Protein AF-A0A2M8PLH6-F1 (afdb_monomer_lite)

Foldseek 3Di:
DVVLVVVLVVVVVCVVVDVVSLVVCLVPPDALLVLLCVLLVLLLDLVSLLVVLLVLLCVQLVCLLVVCVVVPDPDDDPVVVVVVSLVVSLVVSLVVSNVVSVVRSVSSVVVCVVSVHDHPDDDDPVVVVVSVVVNCVSNVVSSVVSSVLSVQLNVQCNVVSHSVRSSVSSSVVSVCVSVVVVVVVVVVVVVVVVVVVVVVVVVD

Sequence (204 aa):
PLVGIVIACILTLAFALNSEARESYVADPFRWTDIALIPWFLLNNPLGRLLLIGFSVTIFAGEYQYRTWKTILPSNPRWIMMLVKYVAMSGFIVIALTVTSFIVVAFIGFMNLIVGAPYPPTLNINTLSDFLQDYLLNASVLFFATLVVVGIGILISIITRSVLIGIIAGVFISFIEFLGIPALLAIAAGILREEWIRKLIVFV

Radius of gyration: 23.0 Å; chains: 1; bounding box: 78×34×52 Å

Structure (mmCIF, N/CA/C/O backbone):
data_AF-A0A2M8PLH6-F1
#
_entry.id   AF-A0A2M8PLH6-F1
#
loop_
_atom_site.group_PDB
_atom_site.id
_atom_site.type_symbol
_atom_site.label_atom_id
_atom_site.label_alt_id
_atom_site.label_comp_id
_atom_site.label_asym_id
_atom_site.label_entity_id
_atom_site.label_seq_id
_atom_site.pdbx_PDB_ins_code
_atom_site.Cartn_x
_atom_site.Cartn_y
_atom_site.Cartn_z
_atom_site.occupancy
_atom_site.B_iso_or_equiv
_atom_site.auth_seq_id
_atom_site.auth_comp_id
_atom_site.auth_asym_id
_atom_site.auth_atom_id
_atom_site.pdbx_PDB_model_num
ATOM 1 N N . PRO A 1 1 ? -10.631 3.913 -11.569 1.00 50.81 1 PRO A N 1
ATOM 2 C CA . PRO A 1 1 ? -10.839 3.748 -13.029 1.00 50.81 1 PRO A CA 1
ATOM 3 C C . PRO A 1 1 ? -10.746 5.058 -13.838 1.00 50.81 1 PRO A C 1
ATOM 5 O O . PRO A 1 1 ? -9.852 5.155 -14.665 1.00 50.81 1 PRO A O 1
ATOM 8 N N . LEU A 1 2 ? -11.585 6.075 -13.582 1.00 53.12 2 LEU A N 1
ATOM 9 C CA . LEU A 1 2 ? -11.601 7.336 -14.356 1.00 53.12 2 LEU A CA 1
ATOM 10 C C . LEU A 1 2 ? -10.273 8.110 -14.334 1.00 53.12 2 LEU A C 1
ATOM 12 O O . LEU A 1 2 ? -9.790 8.517 -15.381 1.00 53.12 2 LEU A O 1
ATOM 16 N N . VAL A 1 3 ? -9.642 8.251 -13.164 1.00 60.22 3 VAL A N 1
ATOM 17 C CA . VAL A 1 3 ? -8.345 8.947 -13.037 1.00 60.22 3 VAL A CA 1
ATOM 18 C C . VAL A 1 3 ? -7.248 8.250 -13.850 1.00 60.22 3 VAL A C 1
ATOM 20 O O . VAL A 1 3 ? -6.476 8.915 -14.529 1.00 60.22 3 VAL A O 1
ATOM 23 N N . GLY A 1 4 ? -7.225 6.913 -13.849 1.00 62.31 4 GLY A N 1
ATOM 24 C CA . GLY A 1 4 ? -6.281 6.135 -14.657 1.00 62.31 4 GLY A CA 1
ATOM 25 C C . GLY A 1 4 ? -6.485 6.342 -16.160 1.00 62.31 4 GLY A C 1
ATOM 26 O O . GLY A 1 4 ? -5.510 6.489 -16.883 1.00 62.31 4 GLY A O 1
ATOM 27 N N . ILE A 1 5 ? -7.740 6.440 -16.615 1.00 67.06 5 ILE A N 1
ATOM 28 C CA . ILE A 1 5 ? -8.076 6.729 -18.019 1.00 67.06 5 ILE A CA 1
ATOM 29 C C . ILE A 1 5 ? -7.656 8.154 -18.405 1.00 67.06 5 ILE A C 1
ATOM 31 O O . ILE A 1 5 ? -7.121 8.366 -19.484 1.00 67.06 5 ILE A O 1
ATOM 35 N N . VAL A 1 6 ? -7.851 9.137 -17.526 1.00 74.75 6 VAL A N 1
ATOM 36 C CA . VAL A 1 6 ? -7.435 10.523 -17.796 1.00 74.75 6 VAL A CA 1
ATOM 37 C C . VAL A 1 6 ? -5.915 10.625 -17.908 1.00 74.75 6 VAL A C 1
ATOM 39 O O . VAL A 1 6 ? -5.413 11.198 -18.870 1.00 74.75 6 VAL A O 1
ATOM 42 N N . ILE A 1 7 ? -5.178 10.023 -16.969 1.00 74.56 7 ILE A N 1
ATOM 43 C CA . ILE A 1 7 ? -3.709 9.975 -17.015 1.00 74.56 7 ILE A CA 1
ATOM 44 C C . ILE A 1 7 ? -3.246 9.256 -18.284 1.00 74.56 7 ILE A C 1
ATOM 46 O O . ILE A 1 7 ? -2.335 9.732 -18.955 1.00 74.56 7 ILE A O 1
ATOM 50 N N . ALA A 1 8 ? -3.917 8.164 -18.653 1.00 71.38 8 ALA A N 1
ATOM 51 C CA . ALA A 1 8 ? -3.650 7.444 -19.885 1.00 71.38 8 ALA A CA 1
ATOM 52 C C . ALA A 1 8 ? -3.783 8.324 -21.125 1.00 71.38 8 ALA A C 1
ATOM 54 O O . ALA A 1 8 ? -2.847 8.405 -21.914 1.00 71.38 8 ALA A O 1
ATOM 55 N N . CYS A 1 9 ? -4.913 9.020 -21.259 1.00 78.06 9 CYS A N 1
ATOM 56 C CA . CYS A 1 9 ? -5.164 9.925 -22.372 1.00 78.06 9 CYS A CA 1
ATOM 57 C C . CYS A 1 9 ? -4.119 11.046 -22.434 1.00 78.06 9 CYS A C 1
ATOM 59 O O . CYS A 1 9 ? -3.609 11.339 -23.514 1.00 78.06 9 CYS A O 1
ATOM 61 N N . ILE A 1 10 ? -3.758 11.634 -21.289 1.00 82.31 10 ILE A N 1
ATOM 62 C CA . ILE A 1 10 ? -2.745 12.694 -21.211 1.00 82.31 10 ILE A CA 1
ATOM 63 C C . ILE A 1 10 ? -1.375 12.172 -21.652 1.00 82.31 10 ILE A C 1
ATOM 65 O O . ILE A 1 10 ? -0.724 12.817 -22.468 1.00 82.31 10 ILE A O 1
ATOM 69 N N . LEU A 1 11 ? -0.952 11.002 -21.166 1.00 77.50 11 LEU A N 1
ATOM 70 C CA . LEU A 1 11 ? 0.335 10.408 -21.534 1.00 77.50 11 LEU A CA 1
ATOM 71 C C . LEU A 1 11 ? 0.377 10.023 -23.017 1.00 77.50 11 LEU A C 1
ATOM 73 O O . LEU A 1 11 ? 1.345 10.347 -23.700 1.00 77.50 11 LEU A O 1
ATOM 77 N N . THR A 1 12 ? -0.693 9.425 -23.555 1.00 77.25 12 THR A N 1
ATOM 78 C CA . THR A 1 12 ? -0.775 9.143 -24.998 1.00 77.25 12 THR A CA 1
ATOM 79 C C . THR A 1 12 ? -0.721 10.408 -25.841 1.00 77.25 12 THR A C 1
ATOM 81 O O . THR A 1 12 ? -0.035 10.433 -26.859 1.00 77.25 12 THR A O 1
ATOM 84 N N . LEU A 1 13 ? -1.411 11.471 -25.417 1.00 81.25 13 LEU A N 1
ATOM 85 C CA . LEU A 1 13 ? -1.403 12.751 -26.115 1.00 81.25 13 LEU A CA 1
ATOM 86 C C . LEU A 1 13 ? -0.007 13.389 -26.051 1.00 81.25 13 LEU A C 1
ATOM 88 O O . LEU A 1 13 ? 0.484 13.887 -27.058 1.00 81.25 13 LEU A O 1
ATOM 92 N N . ALA A 1 14 ? 0.659 13.320 -24.897 1.00 81.81 14 ALA A N 1
ATOM 93 C CA . ALA A 1 14 ? 2.014 13.828 -24.713 1.00 81.81 14 ALA A CA 1
ATOM 94 C C . ALA A 1 14 ? 3.018 13.114 -25.631 1.00 81.81 14 ALA A C 1
ATOM 96 O O . ALA A 1 14 ? 3.798 13.777 -26.312 1.00 81.81 14 ALA A O 1
ATOM 97 N N . PHE A 1 15 ? 2.953 11.782 -25.731 1.00 79.56 15 PHE A N 1
ATOM 98 C CA . PHE A 1 15 ? 3.807 11.016 -26.645 1.00 79.56 15 PHE A CA 1
ATOM 99 C C . PHE A 1 15 ? 3.455 11.221 -28.121 1.00 79.56 15 PHE A C 1
ATOM 101 O O . PHE A 1 15 ? 4.326 11.080 -28.983 1.00 79.56 15 PHE A O 1
ATOM 108 N N . ALA A 1 16 ? 2.199 11.540 -28.441 1.00 79.00 16 ALA A N 1
ATOM 109 C CA . ALA A 1 16 ? 1.783 11.881 -29.799 1.00 79.00 16 ALA A CA 1
ATOM 110 C C . ALA A 1 16 ? 2.314 13.258 -30.235 1.00 79.00 16 ALA A C 1
ATOM 112 O O . ALA A 1 16 ? 2.703 13.412 -31.389 1.00 79.00 16 ALA A O 1
ATOM 113 N N . LEU A 1 17 ? 2.348 14.229 -29.317 1.00 85.19 17 LEU A N 1
ATOM 114 C CA . LEU A 1 17 ? 2.713 15.620 -29.596 1.00 85.19 17 LEU A CA 1
ATOM 115 C C . LEU A 1 17 ? 4.215 15.918 -29.468 1.00 85.19 17 LEU A C 1
ATOM 117 O O . LEU A 1 17 ? 4.677 16.878 -30.078 1.00 85.19 17 LEU A O 1
ATOM 121 N N . ASN A 1 18 ? 4.973 15.135 -28.693 1.00 86.38 18 ASN A N 1
ATOM 122 C CA . ASN A 1 18 ? 6.392 15.386 -28.434 1.00 86.38 18 ASN A CA 1
ATOM 123 C C . ASN A 1 18 ? 7.267 14.172 -28.807 1.00 86.38 18 ASN A C 1
ATOM 125 O O . ASN A 1 18 ? 7.219 13.128 -28.149 1.00 86.38 18 ASN A O 1
ATOM 129 N N . SER A 1 19 ? 8.084 14.322 -29.855 1.00 81.69 19 SER A N 1
ATOM 130 C CA . SER A 1 19 ? 9.025 13.294 -30.317 1.00 81.69 19 SER A CA 1
ATOM 131 C C . SER A 1 19 ? 10.170 13.050 -29.333 1.00 81.69 19 SER A C 1
ATOM 133 O O . SER A 1 19 ? 10.522 11.896 -29.117 1.00 81.69 19 SER A O 1
ATOM 135 N N . GLU A 1 20 ? 10.683 14.086 -28.663 1.00 83.69 20 GLU A N 1
ATOM 136 C CA . GLU A 1 20 ? 11.751 13.948 -27.658 1.00 83.69 20 GLU A CA 1
ATOM 137 C C . GLU A 1 20 ? 11.272 13.138 -26.446 1.00 83.69 20 GLU A C 1
ATOM 139 O O . GLU A 1 20 ? 11.972 12.256 -25.951 1.00 83.69 20 GLU A O 1
ATOM 144 N N . ALA A 1 21 ? 10.034 13.378 -25.998 1.00 78.44 21 ALA A N 1
ATOM 145 C CA . ALA A 1 21 ? 9.427 12.615 -24.907 1.00 78.44 21 ALA A CA 1
ATOM 146 C C . ALA A 1 21 ? 9.250 11.131 -25.271 1.00 78.44 21 ALA A C 1
ATOM 148 O O . ALA A 1 21 ? 9.396 10.258 -24.416 1.00 78.44 21 ALA A O 1
ATOM 149 N N . ARG A 1 22 ? 8.954 10.840 -26.543 1.00 80.25 22 ARG A N 1
ATOM 150 C CA . ARG A 1 22 ? 8.845 9.471 -27.053 1.00 80.25 22 ARG A CA 1
ATOM 151 C C . ARG A 1 22 ? 10.208 8.786 -27.127 1.00 80.25 22 ARG A C 1
ATOM 153 O O . ARG A 1 22 ? 10.330 7.648 -26.690 1.00 80.25 22 ARG A O 1
ATOM 160 N N . GLU A 1 23 ? 11.220 9.470 -27.649 1.00 83.88 23 GLU A N 1
ATOM 161 C CA . GLU A 1 23 ? 12.584 8.942 -27.749 1.00 83.88 23 GLU A CA 1
ATOM 162 C C . GLU A 1 23 ? 13.182 8.666 -26.367 1.00 83.88 23 GLU A C 1
ATOM 164 O O . GLU A 1 23 ? 13.722 7.584 -26.141 1.00 83.88 23 GLU A O 1
ATOM 169 N N . SER A 1 24 ? 12.989 9.578 -25.408 1.00 83.62 24 SER A N 1
ATOM 170 C CA . SER A 1 24 ? 13.387 9.365 -24.013 1.00 83.62 24 SER A CA 1
ATOM 171 C C . SER A 1 24 ? 12.688 8.153 -23.392 1.00 83.62 24 SER A C 1
ATOM 173 O O . SER A 1 24 ? 13.313 7.408 -22.644 1.00 83.62 24 SER A O 1
ATOM 175 N N . TYR A 1 25 ? 11.406 7.942 -23.699 1.00 82.81 25 TYR A N 1
ATOM 176 C CA . TYR A 1 25 ? 10.640 6.806 -23.189 1.00 82.81 25 TYR A CA 1
ATOM 177 C C . TYR A 1 25 ? 11.085 5.467 -23.786 1.00 82.81 25 TYR A C 1
ATOM 179 O O . TYR A 1 25 ? 11.121 4.453 -23.097 1.00 82.81 25 TYR A O 1
ATOM 187 N N . VAL A 1 26 ? 11.423 5.449 -25.077 1.00 84.44 26 VAL A N 1
ATOM 188 C CA . VAL A 1 26 ? 11.946 4.252 -25.751 1.00 84.44 26 VAL A CA 1
ATOM 189 C C . VAL A 1 26 ? 13.350 3.909 -25.244 1.00 84.44 26 VAL A C 1
ATOM 191 O O . VAL A 1 26 ? 13.679 2.728 -25.142 1.00 84.44 26 VAL A O 1
ATOM 194 N N . ALA A 1 27 ? 14.162 4.920 -24.915 1.00 85.56 27 ALA A N 1
ATOM 195 C CA . ALA A 1 27 ? 15.507 4.737 -24.379 1.00 85.56 27 ALA A CA 1
ATOM 196 C C . ALA A 1 27 ? 15.513 4.129 -22.965 1.00 85.56 27 ALA A C 1
ATOM 198 O O . ALA A 1 27 ? 16.368 3.292 -22.678 1.00 85.56 27 ALA A O 1
ATOM 199 N N . ASP A 1 28 ? 14.558 4.510 -22.110 1.00 85.00 28 ASP A N 1
ATOM 200 C CA . ASP A 1 28 ? 14.405 3.976 -20.749 1.00 85.00 28 ASP A CA 1
ATOM 201 C C . ASP A 1 28 ? 12.925 3.679 -20.426 1.00 85.00 28 ASP A C 1
ATOM 203 O O . ASP A 1 28 ? 12.234 4.483 -19.789 1.00 85.00 28 ASP A O 1
ATOM 207 N N . PRO A 1 29 ? 12.388 2.542 -20.910 1.00 83.69 29 PRO A N 1
ATOM 208 C CA . PRO A 1 29 ? 10.992 2.204 -20.707 1.00 83.69 29 PRO A CA 1
ATOM 209 C C . PRO A 1 29 ? 10.745 1.726 -19.280 1.00 83.69 29 PRO A C 1
ATOM 211 O O . PRO A 1 29 ? 11.526 0.965 -18.704 1.00 83.69 29 PRO A O 1
ATOM 214 N N . PHE A 1 30 ? 9.590 2.100 -18.730 1.00 85.69 30 PHE A N 1
ATOM 215 C CA . PHE A 1 30 ? 9.223 1.675 -17.386 1.00 85.69 30 PHE A CA 1
ATOM 216 C C . PHE A 1 30 ? 9.162 0.148 -17.264 1.00 85.69 30 PHE A C 1
ATOM 218 O O . PHE A 1 30 ? 8.543 -0.544 -18.078 1.00 85.69 30 PHE A O 1
ATOM 225 N N . ARG A 1 31 ? 9.753 -0.366 -16.184 1.00 90.31 31 ARG A N 1
ATOM 226 C CA . ARG A 1 31 ? 9.772 -1.794 -15.872 1.00 90.31 31 ARG A CA 1
ATOM 227 C C . ARG A 1 31 ? 8.452 -2.198 -15.234 1.00 90.31 31 ARG A C 1
ATOM 229 O O . ARG A 1 31 ? 8.043 -1.621 -14.225 1.00 90.31 31 ARG A O 1
ATOM 236 N N . TRP A 1 32 ? 7.785 -3.209 -15.788 1.00 91.06 32 TRP A N 1
ATOM 237 C CA . TRP A 1 32 ? 6.474 -3.634 -15.282 1.00 91.06 32 TRP A CA 1
ATOM 238 C C . TRP A 1 32 ? 6.523 -4.134 -13.832 1.00 91.06 32 TRP A C 1
ATOM 240 O O . TRP A 1 32 ? 5.542 -3.994 -13.101 1.00 91.06 32 TRP A O 1
ATOM 250 N N . THR A 1 33 ? 7.675 -4.655 -13.402 1.00 92.19 33 THR A N 1
ATOM 251 C CA . THR A 1 33 ? 7.941 -5.087 -12.024 1.00 92.19 33 THR A CA 1
ATOM 252 C C . THR A 1 33 ? 7.826 -3.931 -11.034 1.00 92.19 33 THR A C 1
ATOM 254 O O . THR A 1 33 ? 7.175 -4.064 -10.001 1.00 92.19 33 THR A O 1
ATOM 257 N N . ASP A 1 34 ? 8.386 -2.775 -11.383 1.00 91.25 34 ASP A N 1
ATOM 258 C CA . ASP A 1 34 ? 8.445 -1.602 -10.507 1.00 91.25 34 ASP A CA 1
ATOM 259 C C . ASP A 1 34 ? 7.070 -0.930 -10.445 1.00 91.25 34 ASP A C 1
ATOM 261 O O . ASP A 1 34 ? 6.575 -0.531 -9.390 1.00 91.25 34 ASP A O 1
ATOM 265 N N . ILE A 1 35 ? 6.400 -0.889 -11.595 1.00 91.06 35 ILE A N 1
ATOM 266 C CA . ILE A 1 35 ? 5.050 -0.355 -11.743 1.00 91.06 35 ILE A CA 1
ATOM 267 C C . ILE A 1 35 ? 4.040 -1.136 -10.905 1.00 91.06 35 ILE A C 1
ATOM 269 O O . ILE A 1 35 ? 3.155 -0.542 -10.285 1.00 91.06 35 ILE A O 1
ATOM 273 N N . ALA A 1 36 ? 4.140 -2.466 -10.893 1.00 92.56 36 ALA A N 1
ATOM 274 C CA . ALA A 1 36 ? 3.209 -3.320 -10.166 1.00 92.56 36 ALA A CA 1
ATOM 275 C C . ALA A 1 36 ? 3.182 -3.010 -8.659 1.00 92.56 36 ALA A C 1
ATOM 277 O O . ALA A 1 36 ? 2.160 -3.238 -8.005 1.00 92.56 36 ALA A O 1
ATOM 278 N N . LEU A 1 37 ? 4.273 -2.461 -8.116 1.00 92.06 37 LEU A N 1
ATOM 279 C CA . LEU A 1 37 ? 4.403 -2.072 -6.713 1.00 92.06 37 LEU A CA 1
ATOM 280 C C . LEU A 1 37 ? 3.810 -0.692 -6.402 1.00 92.06 37 LEU A C 1
ATOM 282 O O . LEU A 1 37 ? 3.506 -0.418 -5.241 1.00 92.06 37 LEU A O 1
ATOM 286 N N . ILE A 1 38 ? 3.586 0.166 -7.406 1.00 89.62 38 ILE A N 1
ATOM 287 C CA . ILE A 1 38 ? 3.080 1.537 -7.212 1.00 89.62 38 ILE A CA 1
ATOM 288 C C . ILE A 1 38 ? 1.816 1.580 -6.334 1.00 89.62 38 ILE A C 1
ATOM 290 O O . ILE A 1 38 ? 1.787 2.379 -5.393 1.00 89.62 38 ILE A O 1
ATOM 294 N N . PRO A 1 39 ? 0.782 0.739 -6.555 1.00 90.12 39 PRO A N 1
ATOM 295 C CA . PRO A 1 39 ? -0.422 0.772 -5.725 1.00 90.12 39 PRO A CA 1
ATOM 296 C C . PRO A 1 39 ? -0.150 0.453 -4.254 1.00 90.12 39 PRO A C 1
ATOM 298 O O . PRO A 1 39 ? -0.808 1.008 -3.378 1.00 90.12 39 PRO A O 1
ATOM 301 N N . TRP A 1 40 ? 0.836 -0.399 -3.974 1.00 90.75 40 TRP A N 1
ATOM 302 C CA . TRP A 1 40 ? 1.252 -0.705 -2.611 1.00 90.75 40 TRP A CA 1
ATOM 303 C C . TRP A 1 40 ? 2.031 0.454 -2.001 1.00 90.75 40 TRP A C 1
ATOM 305 O O . TRP A 1 40 ? 1.767 0.821 -0.861 1.00 90.75 40 TRP A O 1
ATOM 315 N N . PHE A 1 41 ? 2.914 1.111 -2.757 1.00 88.12 41 PHE A N 1
ATOM 316 C CA . PHE A 1 41 ? 3.650 2.281 -2.269 1.00 88.12 41 PHE A CA 1
ATOM 317 C C . PHE A 1 41 ? 2.768 3.494 -1.968 1.00 88.12 41 PHE A C 1
ATOM 319 O O . PHE A 1 41 ? 3.147 4.313 -1.129 1.00 88.12 41 PHE A O 1
ATOM 326 N N . LEU A 1 42 ? 1.566 3.588 -2.548 1.00 84.81 42 LEU A N 1
ATOM 327 C CA . LEU A 1 42 ? 0.568 4.562 -2.090 1.00 84.81 42 LEU A CA 1
ATOM 328 C C . LEU A 1 42 ? 0.267 4.388 -0.597 1.00 84.81 42 LEU A C 1
ATOM 330 O O . LEU A 1 42 ? 0.064 5.376 0.105 1.00 84.81 42 LEU A O 1
ATOM 334 N N . LEU A 1 43 ? 0.311 3.156 -0.089 1.00 86.88 43 LEU A N 1
ATOM 335 C CA . LEU A 1 43 ? 0.154 2.882 1.332 1.00 86.88 43 LEU A CA 1
ATOM 336 C C . LEU A 1 43 ? 1.359 3.304 2.160 1.00 86.88 43 LEU A C 1
ATOM 338 O O . LEU A 1 43 ? 1.246 3.343 3.370 1.00 86.88 43 LEU A O 1
ATOM 342 N N . ASN A 1 44 ? 2.518 3.603 1.586 1.00 84.44 44 ASN A N 1
ATOM 343 C CA . ASN A 1 44 ? 3.638 4.100 2.384 1.00 84.44 44 ASN A CA 1
ATOM 344 C C . ASN A 1 44 ? 3.456 5.584 2.751 1.00 84.44 44 ASN A C 1
ATOM 346 O O . ASN A 1 44 ? 4.016 6.075 3.726 1.00 84.44 44 ASN A O 1
ATOM 350 N N . ASN A 1 45 ? 2.644 6.315 1.984 1.00 86.75 45 ASN A N 1
ATOM 351 C CA . ASN A 1 45 ? 2.418 7.733 2.212 1.00 86.75 45 ASN A CA 1
ATOM 352 C C . ASN A 1 45 ? 1.210 7.955 3.147 1.00 86.75 45 ASN A C 1
ATOM 354 O O . ASN A 1 45 ? 0.131 7.415 2.872 1.00 86.75 45 ASN A O 1
ATOM 358 N N . PRO A 1 46 ? 1.320 8.796 4.195 1.00 86.94 46 PRO A N 1
ATOM 359 C CA . PRO A 1 46 ? 0.188 9.161 5.051 1.00 86.94 46 PRO A CA 1
ATOM 360 C C . PRO A 1 46 ? -1.042 9.649 4.272 1.00 86.94 46 PRO A C 1
ATOM 362 O O . PRO A 1 46 ? -2.174 9.321 4.628 1.00 86.94 46 PRO A O 1
ATOM 365 N N . LEU A 1 47 ? -0.834 10.381 3.171 1.00 85.94 47 LEU A N 1
ATOM 366 C CA . LEU A 1 47 ? -1.920 10.857 2.312 1.00 85.94 47 LEU A CA 1
ATOM 367 C C . LEU A 1 47 ? -2.587 9.725 1.526 1.00 85.94 47 LEU A C 1
ATOM 369 O O . LEU A 1 47 ? -3.804 9.732 1.363 1.00 85.94 47 LEU A O 1
ATOM 373 N N . GLY A 1 48 ? -1.822 8.731 1.070 1.00 84.81 48 GLY A N 1
ATOM 374 C CA . GLY A 1 48 ? -2.394 7.563 0.400 1.00 84.81 48 GLY A CA 1
ATOM 375 C C . GLY A 1 48 ? -3.155 6.658 1.373 1.00 84.81 48 GLY A C 1
ATOM 376 O O . GLY A 1 48 ? -4.234 6.164 1.039 1.00 84.81 48 GLY A O 1
ATOM 377 N N . ARG A 1 49 ? -2.676 6.533 2.622 1.00 90.00 49 ARG A N 1
ATOM 378 C CA . ARG A 1 49 ? -3.392 5.831 3.705 1.00 90.00 49 ARG A CA 1
ATOM 379 C C . ARG A 1 49 ? -4.676 6.539 4.141 1.00 90.00 49 ARG A C 1
ATOM 381 O O . ARG A 1 49 ? -5.588 5.861 4.610 1.00 90.00 49 ARG A O 1
ATOM 388 N N . LEU A 1 50 ? -4.792 7.861 3.970 1.00 92.06 50 LEU A N 1
ATOM 389 C CA . LEU A 1 50 ? -5.964 8.641 4.395 1.00 92.06 50 LEU A CA 1
ATOM 390 C C . LEU A 1 50 ? -7.272 8.083 3.830 1.00 92.06 50 LEU A C 1
ATOM 392 O O . LEU A 1 50 ? -8.255 7.988 4.562 1.00 92.06 50 LEU A O 1
ATOM 396 N N . LEU A 1 51 ? -7.284 7.673 2.558 1.00 89.00 51 LEU A N 1
ATOM 397 C CA . LEU A 1 51 ? -8.470 7.087 1.927 1.00 89.00 51 LEU A CA 1
ATOM 398 C C . LEU A 1 51 ? -8.889 5.783 2.608 1.00 89.00 51 LEU A C 1
ATOM 400 O O . LEU A 1 51 ? -10.071 5.590 2.892 1.00 89.00 51 LEU A O 1
ATOM 404 N N . LEU A 1 52 ? -7.927 4.910 2.915 1.00 91.62 52 LEU A N 1
ATOM 405 C CA . LEU A 1 52 ? -8.203 3.648 3.596 1.00 91.62 52 LEU A CA 1
ATOM 406 C C . LEU A 1 52 ? -8.633 3.867 5.041 1.00 91.62 52 LEU A C 1
ATOM 408 O O . LEU A 1 52 ? -9.592 3.241 5.482 1.00 91.62 52 LEU A O 1
ATOM 412 N N . ILE A 1 53 ? -7.982 4.776 5.765 1.00 93.69 53 ILE A N 1
ATOM 413 C CA . ILE A 1 53 ? -8.363 5.144 7.133 1.00 93.69 53 ILE A CA 1
ATOM 414 C C . ILE A 1 53 ? -9.776 5.728 7.133 1.00 93.69 53 ILE A C 1
ATOM 416 O O . ILE A 1 53 ? -10.617 5.280 7.906 1.00 93.69 53 ILE A O 1
ATOM 420 N N . GLY A 1 54 ? -10.066 6.666 6.231 1.00 92.06 54 GLY A N 1
ATOM 421 C CA . GLY A 1 54 ? -11.383 7.277 6.064 1.00 92.06 54 GLY A CA 1
ATOM 422 C C . GLY A 1 54 ? -12.473 6.248 5.796 1.00 92.06 54 GLY A C 1
ATOM 423 O O . GLY A 1 54 ? -13.475 6.205 6.510 1.00 92.06 54 GLY A O 1
ATOM 424 N N . PHE A 1 55 ? -12.251 5.377 4.812 1.00 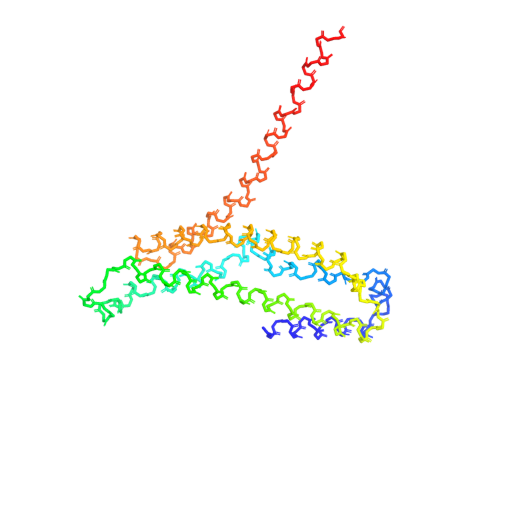91.06 55 PHE A N 1
ATOM 425 C CA . PHE A 1 55 ? -13.163 4.289 4.470 1.00 91.06 55 PHE A CA 1
ATOM 426 C C . PHE A 1 55 ? -13.399 3.344 5.655 1.00 91.06 55 PHE A C 1
ATOM 428 O O . PHE A 1 55 ? -14.541 3.100 6.045 1.00 91.06 55 PHE A O 1
ATOM 435 N N . SER A 1 56 ? -12.319 2.874 6.277 1.00 91.75 56 SER A N 1
ATOM 436 C CA . SER A 1 56 ? -12.366 1.904 7.372 1.00 91.75 56 SER A CA 1
ATOM 437 C C . SER A 1 56 ? -13.046 2.485 8.609 1.00 91.75 56 SER A C 1
ATOM 439 O O . SER A 1 56 ? -13.983 1.901 9.144 1.00 91.75 56 SER A O 1
ATOM 441 N N . VAL A 1 57 ? -12.646 3.681 9.042 1.00 93.19 57 VAL A N 1
ATOM 442 C CA . VAL A 1 57 ? -13.258 4.353 10.193 1.00 93.19 57 VAL A CA 1
ATOM 443 C C . VAL A 1 57 ? -14.742 4.618 9.940 1.00 93.19 57 VAL A C 1
ATOM 445 O O . VAL A 1 57 ? -15.554 4.415 10.838 1.00 93.19 57 VAL A O 1
ATOM 448 N N . THR A 1 58 ? -15.129 4.996 8.720 1.00 90.62 58 THR A N 1
ATOM 449 C CA . THR A 1 58 ? -16.540 5.231 8.378 1.00 90.62 58 THR A CA 1
ATOM 450 C C . THR A 1 58 ? -17.370 3.949 8.446 1.00 90.62 58 THR A C 1
ATOM 452 O O . THR A 1 58 ? -18.465 3.977 9.008 1.00 90.62 58 THR A O 1
ATOM 455 N N . ILE A 1 59 ? -16.853 2.820 7.946 1.00 88.38 59 ILE A N 1
ATOM 456 C CA . ILE A 1 59 ? -17.539 1.517 8.024 1.00 88.38 59 ILE A CA 1
ATOM 457 C C . ILE A 1 59 ? -17.813 1.121 9.475 1.00 88.38 59 ILE A C 1
ATOM 459 O O . ILE A 1 59 ? -18.900 0.643 9.791 1.00 88.38 59 ILE A O 1
ATOM 463 N N . PHE A 1 60 ? -16.841 1.320 10.364 1.00 87.38 60 PHE A N 1
ATOM 464 C CA . PHE A 1 60 ? -16.963 0.881 11.751 1.00 87.38 60 PHE A CA 1
ATOM 465 C C . PHE A 1 60 ? -17.724 1.888 12.619 1.00 87.38 60 PHE A C 1
ATOM 467 O O . PHE A 1 60 ? -18.682 1.515 13.292 1.00 87.38 60 PHE A O 1
ATOM 474 N N . ALA A 1 61 ? -17.337 3.165 12.613 1.00 84.56 61 ALA A N 1
ATOM 475 C CA . ALA A 1 61 ? -17.955 4.186 13.458 1.00 84.56 61 ALA A CA 1
ATOM 476 C C . ALA A 1 61 ? -19.306 4.688 12.937 1.00 84.56 61 ALA A C 1
ATOM 478 O O . ALA A 1 61 ? -20.130 5.129 13.743 1.00 84.56 61 ALA A O 1
ATOM 479 N N . GLY A 1 62 ? -19.573 4.584 11.631 1.00 80.75 62 GLY A N 1
ATOM 480 C CA . GLY A 1 62 ? -20.871 4.946 11.060 1.00 80.75 62 GLY A CA 1
ATOM 481 C C . GLY A 1 62 ? -22.013 4.184 11.734 1.00 80.75 62 GLY A C 1
ATOM 482 O O . GLY A 1 62 ? -23.007 4.776 12.148 1.00 80.75 62 GLY A O 1
ATOM 483 N N . GLU A 1 63 ? -21.843 2.886 11.979 1.00 78.00 63 GLU A N 1
ATOM 484 C CA . GLU A 1 63 ? -22.870 2.071 12.641 1.00 78.00 63 GLU A CA 1
ATOM 485 C C . GLU A 1 63 ? -23.141 2.482 14.090 1.00 78.00 63 GLU A C 1
ATOM 487 O O . GLU A 1 63 ? -24.277 2.394 14.570 1.00 78.00 63 GLU A O 1
ATOM 492 N N . TYR A 1 64 ? -22.116 2.974 14.790 1.00 73.81 64 TYR A N 1
ATOM 493 C CA . TYR A 1 64 ? -22.264 3.509 16.141 1.00 73.81 64 TYR A CA 1
ATOM 494 C C . TYR A 1 64 ? -23.050 4.819 16.154 1.00 73.81 64 TYR A C 1
ATOM 496 O O . TYR A 1 64 ? -23.888 5.005 17.042 1.00 73.81 64 TYR A O 1
ATOM 504 N N . GLN A 1 65 ? -22.833 5.690 15.164 1.00 72.94 65 GLN A N 1
ATOM 505 C CA . GLN A 1 65 ? -23.580 6.941 15.023 1.00 72.94 65 GLN A CA 1
ATOM 506 C C . GLN A 1 65 ? -25.043 6.695 14.644 1.00 72.94 65 GLN A C 1
ATOM 508 O O . GLN A 1 65 ? -25.940 7.229 15.298 1.00 72.94 65 GLN A O 1
ATOM 513 N N . TYR A 1 66 ? -25.303 5.828 13.663 1.00 76.56 66 TYR A N 1
ATOM 514 C CA . TYR A 1 66 ? -26.661 5.554 13.177 1.00 76.56 66 TYR A CA 1
ATOM 515 C C . TYR A 1 66 ? -27.458 4.581 14.059 1.00 76.56 66 TYR A C 1
ATOM 517 O O . TYR A 1 66 ? -28.615 4.289 13.767 1.00 76.56 66 TYR A O 1
ATOM 525 N N . ARG A 1 67 ? -26.866 4.073 15.153 1.00 71.06 67 ARG A N 1
ATOM 526 C CA . ARG A 1 67 ? -27.474 3.101 16.087 1.00 71.06 67 ARG A CA 1
ATOM 527 C C . ARG A 1 67 ? -27.981 1.812 15.416 1.00 71.06 67 ARG A C 1
ATOM 529 O O . ARG A 1 67 ? -28.689 1.038 16.061 1.00 71.06 67 ARG A O 1
ATOM 536 N N . THR A 1 68 ? -27.574 1.543 14.176 1.00 71.25 68 THR A N 1
ATOM 537 C CA . THR A 1 68 ? -27.952 0.354 13.392 1.00 71.25 68 THR A CA 1
ATOM 538 C C . THR A 1 68 ? -27.416 -0.935 14.006 1.00 71.25 68 THR A C 1
ATOM 540 O O . THR A 1 68 ? -27.984 -2.005 13.805 1.00 71.25 68 THR A O 1
ATOM 543 N N . TRP A 1 69 ? -26.388 -0.838 14.854 1.00 64.38 69 TRP A N 1
ATOM 544 C CA . TRP A 1 69 ? -25.873 -1.959 15.640 1.00 64.38 69 TRP A CA 1
ATOM 545 C C . TRP A 1 69 ? -26.936 -2.614 16.537 1.00 64.38 69 TRP A C 1
ATOM 547 O O . TRP A 1 69 ? -26.829 -3.802 16.834 1.00 64.38 69 TRP A O 1
ATOM 557 N N . LYS A 1 70 ? -27.971 -1.870 16.962 1.00 62.06 70 LYS A N 1
ATOM 558 C CA . LYS A 1 70 ? -29.068 -2.410 17.782 1.00 62.06 70 LYS A CA 1
ATOM 559 C C . LYS A 1 70 ? -30.008 -3.313 16.989 1.00 62.06 70 LYS A C 1
ATOM 561 O O . LYS A 1 70 ? -30.613 -4.206 17.566 1.00 62.06 70 LYS A O 1
ATOM 566 N N . THR A 1 71 ? -30.124 -3.087 15.685 1.00 65.31 71 THR A N 1
ATOM 567 C CA . THR A 1 71 ? -31.025 -3.832 14.798 1.00 65.31 71 THR A CA 1
ATOM 568 C C . THR A 1 71 ? -30.422 -5.162 14.346 1.00 65.31 71 THR A C 1
ATOM 570 O O . THR A 1 71 ? -31.147 -6.061 13.940 1.00 65.31 71 THR A O 1
ATOM 573 N N . ILE A 1 72 ? -29.096 -5.295 14.426 1.00 65.38 72 ILE A N 1
ATOM 574 C CA . ILE A 1 72 ? -28.345 -6.432 13.877 1.00 65.38 72 ILE A CA 1
ATOM 575 C C . ILE A 1 72 ? -28.113 -7.539 14.929 1.00 65.38 72 ILE A C 1
ATOM 577 O O . ILE A 1 72 ? -27.792 -8.669 14.571 1.00 65.38 72 ILE A O 1
ATOM 581 N N . LEU A 1 73 ? -28.274 -7.259 16.229 1.00 57.75 73 LEU A N 1
ATOM 582 C CA . LEU A 1 73 ? -27.723 -8.117 17.286 1.00 57.75 73 LEU A CA 1
ATOM 583 C C . LEU A 1 73 ? -28.650 -8.333 18.497 1.00 57.75 73 LEU A C 1
ATOM 585 O O . LEU A 1 73 ? -28.578 -7.570 19.462 1.00 57.75 73 LEU A O 1
ATOM 589 N N . PRO A 1 74 ? -29.423 -9.435 18.517 1.00 63.03 74 PRO A N 1
ATOM 590 C CA . PRO A 1 74 ? -29.960 -9.996 19.756 1.00 63.03 74 PRO A CA 1
ATOM 591 C C . PRO A 1 74 ? -29.020 -11.026 20.419 1.00 63.03 74 PRO A C 1
ATOM 593 O O . PRO A 1 74 ? -29.045 -11.141 21.638 1.00 63.03 74 PRO A O 1
ATOM 596 N N . SER A 1 75 ? -28.197 -11.774 19.660 1.00 68.94 75 SER A N 1
ATOM 597 C CA . SER A 1 75 ? -27.590 -13.033 20.157 1.00 68.94 75 SER A CA 1
ATOM 598 C C . SER A 1 75 ? -26.070 -13.212 19.998 1.00 68.94 75 SER A C 1
ATOM 600 O O . SER A 1 75 ? -25.485 -13.970 20.768 1.00 68.94 75 SER A O 1
ATOM 602 N N . ASN A 1 76 ? -25.399 -12.539 19.055 1.00 72.31 76 ASN A N 1
ATOM 603 C CA . ASN A 1 76 ? -23.951 -12.714 18.853 1.00 72.31 76 ASN A CA 1
ATOM 604 C C . ASN A 1 76 ? -23.111 -11.753 19.720 1.00 72.31 76 ASN A C 1
ATOM 606 O O . ASN A 1 76 ? -23.525 -10.626 20.001 1.00 72.31 76 ASN A O 1
ATOM 610 N N . PRO A 1 77 ? -21.896 -12.137 20.144 1.00 80.12 77 PRO A N 1
ATOM 611 C CA . PRO A 1 77 ? -21.014 -11.225 20.858 1.00 80.12 77 PRO A CA 1
ATOM 612 C C . PRO A 1 77 ? -20.444 -10.162 19.904 1.00 80.12 77 PRO A C 1
ATOM 614 O O . PRO A 1 77 ? -19.989 -10.452 18.796 1.00 80.12 77 PRO A O 1
ATOM 617 N N . ARG A 1 78 ? -20.438 -8.903 20.356 1.00 81.12 78 ARG A N 1
ATOM 618 C CA . ARG A 1 78 ? -20.094 -7.723 19.534 1.00 81.12 78 ARG A CA 1
ATOM 619 C C . ARG A 1 78 ? -18.693 -7.785 18.912 1.00 81.12 78 ARG A C 1
ATOM 621 O O . ARG A 1 78 ? -18.498 -7.296 17.804 1.00 81.12 78 ARG A O 1
ATOM 628 N N . TRP A 1 79 ? -17.735 -8.399 19.606 1.00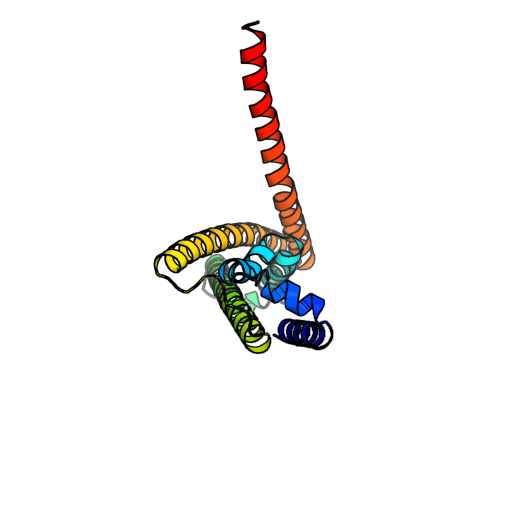 82.00 79 TRP A N 1
ATOM 629 C CA . TRP A 1 79 ? -16.346 -8.494 19.152 1.00 82.00 79 TRP A CA 1
ATOM 630 C C . TRP A 1 79 ? -16.177 -9.419 17.934 1.00 82.00 79 TRP A C 1
ATOM 632 O O . TRP A 1 79 ? -15.348 -9.131 17.075 1.00 82.00 79 TRP A O 1
ATOM 642 N N . ILE A 1 80 ? -17.004 -10.467 17.795 1.00 86.06 80 ILE A N 1
ATOM 643 C CA . ILE A 1 80 ? -16.949 -11.369 16.630 1.00 86.06 80 ILE A CA 1
ATOM 644 C C . ILE A 1 80 ? -17.356 -10.615 15.364 1.00 86.06 80 ILE A C 1
ATOM 646 O O . ILE A 1 80 ? -16.682 -10.714 14.343 1.00 86.06 80 ILE A O 1
ATOM 650 N N . MET A 1 81 ? -18.416 -9.803 15.425 1.00 82.75 81 MET A N 1
ATOM 651 C CA . MET A 1 81 ? -18.849 -9.031 14.255 1.00 82.75 81 MET A CA 1
ATOM 652 C C . MET A 1 81 ? -17.824 -7.972 13.843 1.00 82.75 81 MET A C 1
ATOM 654 O O . MET A 1 81 ? -17.638 -7.748 12.648 1.00 82.75 81 MET A O 1
ATOM 658 N N . MET A 1 82 ? -17.126 -7.358 14.804 1.00 85.56 82 MET A N 1
ATOM 659 C CA . MET A 1 82 ? -16.011 -6.456 14.498 1.00 85.56 82 MET A CA 1
ATOM 660 C C . MET A 1 82 ? -14.875 -7.182 13.783 1.00 85.56 82 MET A C 1
ATOM 662 O O . MET A 1 82 ? -14.398 -6.691 12.764 1.00 85.56 82 MET A O 1
ATOM 666 N N . LEU A 1 83 ? -14.466 -8.355 14.280 1.00 88.69 83 LEU A N 1
ATOM 667 C CA . LEU A 1 83 ? -13.398 -9.137 13.659 1.00 88.69 83 LEU A CA 1
ATOM 668 C C . LEU A 1 83 ? -13.761 -9.577 12.242 1.00 88.69 83 LEU A C 1
ATOM 670 O O . LEU A 1 83 ? -12.945 -9.425 11.340 1.00 88.69 83 LEU A O 1
ATOM 674 N N . VAL A 1 84 ? -14.986 -10.056 12.016 1.00 90.50 84 VAL A N 1
ATOM 675 C CA . VAL A 1 84 ? -15.436 -10.458 10.674 1.00 90.50 84 VAL A CA 1
ATOM 676 C C . VAL A 1 84 ? -15.399 -9.273 9.709 1.00 90.50 84 VAL A C 1
ATOM 678 O O . VAL A 1 84 ? -14.885 -9.413 8.602 1.00 90.50 84 VAL A O 1
ATOM 681 N N . LYS A 1 85 ? -15.867 -8.088 10.125 1.00 89.88 85 LYS A N 1
ATOM 682 C CA . LYS A 1 85 ? -15.772 -6.867 9.305 1.00 89.88 85 LYS A CA 1
ATOM 683 C C . LYS A 1 85 ? -14.336 -6.476 9.028 1.00 89.88 85 LYS A C 1
ATOM 685 O O . LYS A 1 85 ? -14.020 -6.080 7.912 1.00 89.88 85 LYS A O 1
ATOM 690 N N . TYR A 1 86 ? -13.476 -6.608 10.029 1.00 90.81 86 TYR A N 1
ATOM 691 C CA . TYR A 1 86 ? -12.073 -6.258 9.909 1.00 90.81 86 TYR A CA 1
ATOM 692 C C . TYR A 1 86 ? -11.374 -7.172 8.906 1.00 90.81 86 TYR A C 1
ATOM 694 O O . TYR A 1 86 ? -10.718 -6.683 7.992 1.00 90.81 86 TYR A O 1
ATOM 702 N N . VAL A 1 87 ? -11.591 -8.485 9.000 1.00 93.44 87 VAL A N 1
ATOM 703 C CA . VAL A 1 87 ? -11.056 -9.476 8.055 1.00 93.44 87 VAL A CA 1
ATOM 704 C C . VAL A 1 87 ? -11.623 -9.266 6.651 1.00 93.44 87 VAL A C 1
ATOM 706 O O . VAL A 1 87 ? -10.859 -9.237 5.690 1.00 93.44 87 VAL A O 1
ATOM 709 N N . ALA A 1 88 ? -12.935 -9.056 6.519 1.00 93.19 88 ALA A N 1
ATOM 710 C CA . ALA A 1 88 ? -13.576 -8.816 5.227 1.00 93.19 88 ALA A CA 1
ATOM 711 C C . ALA A 1 88 ? -13.042 -7.546 4.544 1.00 93.19 88 ALA A C 1
ATOM 713 O O . ALA A 1 88 ? -12.686 -7.574 3.368 1.00 93.19 88 ALA A O 1
ATOM 714 N N . MET A 1 89 ? -12.926 -6.447 5.292 1.00 93.12 89 MET A N 1
ATOM 715 C CA . MET A 1 89 ? -12.342 -5.191 4.820 1.00 93.12 89 MET A CA 1
ATOM 716 C C . MET A 1 89 ? -10.877 -5.377 4.417 1.00 93.12 89 MET A C 1
ATOM 718 O O . MET A 1 89 ? -10.470 -4.924 3.352 1.00 93.12 89 MET A O 1
ATOM 722 N N . SER A 1 90 ? -10.097 -6.076 5.240 1.00 92.75 90 SER A N 1
ATOM 723 C CA . SER A 1 90 ? -8.687 -6.362 4.973 1.00 92.75 90 SER A CA 1
ATOM 724 C C . SER A 1 90 ? -8.516 -7.164 3.678 1.00 92.75 90 SER A C 1
ATOM 726 O O . SER A 1 90 ? -7.720 -6.790 2.820 1.00 92.75 90 SER A O 1
ATOM 728 N N . GLY A 1 91 ? -9.319 -8.215 3.487 1.00 93.94 91 GLY A N 1
ATOM 729 C CA . GLY A 1 91 ? -9.337 -9.001 2.253 1.00 93.94 91 GLY A CA 1
ATOM 730 C C . GLY A 1 91 ? -9.749 -8.170 1.037 1.00 93.94 91 GLY A C 1
ATOM 731 O O . GLY A 1 91 ? -9.115 -8.255 -0.013 1.00 93.94 91 GLY A O 1
ATOM 732 N N . PHE A 1 92 ? -10.752 -7.301 1.190 1.00 92.50 92 PHE A N 1
ATOM 733 C CA . PHE A 1 92 ? -11.167 -6.382 0.132 1.00 92.50 92 PHE A CA 1
ATOM 734 C C . PHE A 1 92 ? -10.043 -5.422 -0.280 1.00 92.50 92 PHE A C 1
ATOM 736 O O . PHE A 1 92 ? -9.838 -5.215 -1.472 1.00 92.50 92 PHE A O 1
ATOM 743 N N . ILE A 1 93 ? -9.277 -4.880 0.676 1.00 91.12 93 ILE A N 1
ATOM 744 C CA . ILE A 1 93 ? -8.130 -3.999 0.398 1.00 91.12 93 ILE A CA 1
ATOM 745 C C . ILE A 1 93 ? -7.056 -4.742 -0.402 1.00 91.12 93 ILE A C 1
ATOM 747 O O . ILE A 1 93 ? -6.593 -4.221 -1.416 1.00 91.12 93 ILE A O 1
ATOM 751 N N . VAL A 1 94 ? -6.691 -5.963 0.008 1.00 93.00 94 VAL A N 1
ATOM 752 C CA . VAL A 1 94 ? -5.693 -6.774 -0.712 1.00 93.00 94 VAL A CA 1
ATOM 753 C C . VAL A 1 94 ? -6.142 -7.034 -2.144 1.00 93.00 94 VAL A C 1
ATOM 755 O O . VAL A 1 94 ? -5.372 -6.805 -3.076 1.00 93.00 94 VAL A O 1
ATOM 758 N N . ILE A 1 95 ? -7.393 -7.459 -2.338 1.00 93.69 95 ILE A N 1
ATOM 759 C CA . ILE A 1 95 ? -7.947 -7.717 -3.671 1.00 93.69 95 ILE A CA 1
ATOM 760 C C . ILE A 1 95 ? -7.951 -6.429 -4.501 1.00 93.69 95 ILE A C 1
ATOM 762 O O . ILE A 1 95 ? -7.480 -6.437 -5.635 1.00 93.69 95 ILE A O 1
ATOM 766 N N . ALA A 1 96 ? -8.426 -5.313 -3.943 1.00 90.81 96 ALA A N 1
ATOM 767 C CA . ALA A 1 96 ? -8.505 -4.039 -4.649 1.00 90.81 96 ALA A CA 1
ATOM 768 C C . ALA A 1 96 ? -7.126 -3.539 -5.103 1.00 90.81 96 ALA A C 1
ATOM 770 O O . ALA A 1 96 ? -6.972 -3.127 -6.254 1.00 90.81 96 ALA A O 1
ATOM 771 N N . LEU A 1 97 ? -6.114 -3.604 -4.234 1.00 91.25 97 LEU A N 1
ATOM 772 C CA . LEU A 1 97 ? -4.753 -3.180 -4.567 1.00 91.25 97 LEU A CA 1
ATOM 773 C C . LEU A 1 97 ? -4.093 -4.125 -5.565 1.00 91.25 97 LEU A C 1
ATOM 775 O O . LEU A 1 97 ? -3.495 -3.654 -6.525 1.00 91.25 97 LEU A O 1
ATOM 779 N N . THR A 1 98 ? -4.289 -5.434 -5.411 1.00 92.19 98 THR A N 1
ATOM 780 C CA . THR A 1 98 ? -3.768 -6.438 -6.349 1.00 92.19 98 THR A CA 1
ATOM 781 C C . THR A 1 98 ? -4.365 -6.257 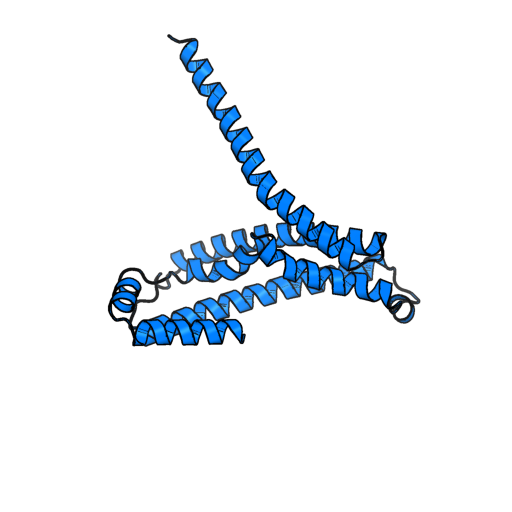-7.745 1.00 92.19 98 THR A C 1
ATOM 783 O O . THR A 1 98 ? -3.642 -6.211 -8.739 1.00 92.19 98 THR A O 1
ATOM 786 N N . VAL A 1 99 ? -5.686 -6.076 -7.839 1.00 91.88 99 VAL A N 1
ATOM 787 C CA . VAL A 1 99 ? -6.369 -5.777 -9.107 1.00 91.88 99 VAL A CA 1
ATOM 788 C C . VAL A 1 99 ? -5.868 -4.456 -9.685 1.00 91.88 99 VAL A C 1
ATOM 790 O O . VAL A 1 99 ? -5.631 -4.362 -10.887 1.00 91.88 99 VAL A O 1
ATOM 793 N N . THR A 1 100 ? -5.643 -3.447 -8.842 1.00 89.88 100 THR A N 1
ATOM 794 C CA . THR A 1 100 ? -5.066 -2.173 -9.286 1.00 89.88 100 THR A CA 1
ATOM 795 C C . THR A 1 100 ? -3.656 -2.371 -9.847 1.00 89.88 100 THR A C 1
ATOM 797 O O . THR A 1 100 ? -3.380 -1.849 -10.922 1.00 89.88 100 THR A O 1
ATOM 800 N N . SER A 1 101 ? -2.79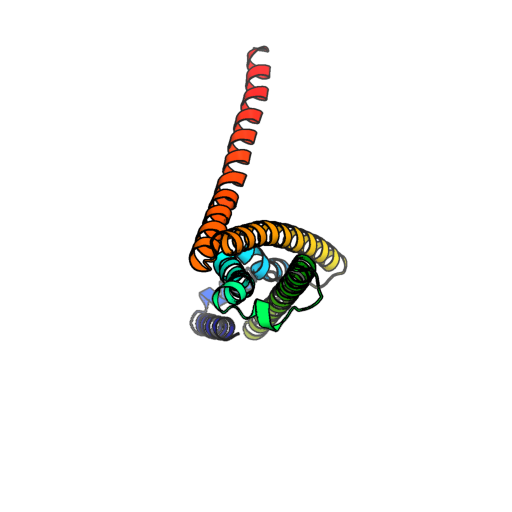3 -3.174 -9.212 1.00 91.75 101 SER A N 1
ATOM 801 C CA . SER A 1 101 ? -1.467 -3.524 -9.746 1.00 91.75 101 SER A CA 1
ATOM 802 C C . SER A 1 101 ? -1.570 -4.134 -11.140 1.00 91.75 101 SER A C 1
ATOM 804 O O . SER A 1 101 ? -0.895 -3.665 -12.053 1.00 91.75 101 SER A O 1
ATOM 806 N N . PHE A 1 102 ? -2.458 -5.113 -11.338 1.00 91.31 102 PHE A N 1
ATOM 807 C CA . PHE A 1 102 ? -2.665 -5.725 -12.653 1.00 91.31 102 PHE A CA 1
ATOM 808 C C . PHE A 1 102 ? -3.154 -4.723 -13.700 1.00 91.31 102 PHE A C 1
ATOM 810 O O . PHE A 1 102 ? -2.665 -4.732 -14.828 1.00 91.31 102 PHE A O 1
ATOM 817 N N . ILE A 1 103 ? -4.078 -3.831 -13.334 1.00 90.12 103 ILE A N 1
ATOM 818 C CA . ILE A 1 103 ? -4.583 -2.795 -14.242 1.00 90.12 103 ILE A CA 1
ATOM 819 C C . ILE A 1 103 ? -3.459 -1.845 -14.667 1.00 90.12 103 ILE A C 1
ATOM 821 O O . ILE A 1 103 ? -3.367 -1.519 -15.847 1.00 90.12 103 ILE A O 1
ATOM 825 N N . VAL A 1 104 ? -2.598 -1.405 -13.744 1.00 88.94 104 VAL A N 1
ATOM 826 C CA . VAL A 1 104 ? -1.509 -0.467 -14.071 1.00 88.94 104 VAL A CA 1
ATOM 827 C C . VAL A 1 104 ? -0.435 -1.147 -14.931 1.00 88.94 104 VAL A C 1
ATOM 829 O O . VAL A 1 104 ? 0.029 -0.563 -15.909 1.00 88.94 104 VAL A O 1
ATOM 832 N N . VAL A 1 105 ? -0.087 -2.400 -14.627 1.00 91.19 105 VAL A N 1
ATOM 833 C CA . VAL A 1 105 ? 0.829 -3.218 -15.441 1.00 91.19 105 VAL A CA 1
ATOM 834 C C . VAL A 1 105 ? 0.293 -3.379 -16.866 1.00 91.19 105 VAL A C 1
ATOM 836 O O . VAL A 1 105 ? 1.010 -3.098 -17.829 1.00 91.19 105 VAL A O 1
ATOM 839 N N . ALA A 1 106 ? -0.982 -3.757 -17.006 1.00 89.31 106 ALA A N 1
ATOM 840 C CA . ALA A 1 106 ? -1.645 -3.889 -18.302 1.00 89.31 106 ALA A CA 1
ATOM 841 C C . ALA A 1 106 ? -1.706 -2.553 -19.052 1.00 89.31 106 ALA A C 1
ATOM 843 O O . ALA A 1 106 ? -1.477 -2.504 -20.260 1.00 89.31 106 ALA A O 1
ATOM 844 N N . PHE A 1 107 ? -1.966 -1.461 -18.332 1.00 85.50 107 PHE A N 1
ATOM 845 C CA . PHE A 1 107 ? -2.001 -0.121 -18.895 1.00 85.50 107 PHE A CA 1
ATOM 846 C C . PHE A 1 107 ? -0.654 0.277 -19.517 1.00 85.50 107 PHE A C 1
ATOM 848 O O . PHE A 1 107 ? -0.621 0.766 -20.645 1.00 85.50 107 PHE A O 1
ATOM 855 N N . ILE A 1 108 ? 0.463 0.011 -18.840 1.00 86.19 108 ILE A N 1
ATOM 856 C CA . ILE A 1 108 ? 1.786 0.329 -19.394 1.00 86.19 108 ILE A CA 1
ATOM 857 C C . ILE A 1 108 ? 2.186 -0.642 -20.505 1.00 86.19 108 ILE A C 1
ATOM 859 O O . ILE A 1 108 ? 2.797 -0.222 -21.482 1.00 86.19 108 ILE A O 1
ATOM 863 N N . GLY A 1 109 ? 1.745 -1.901 -20.443 1.00 87.44 109 GLY A N 1
ATOM 864 C CA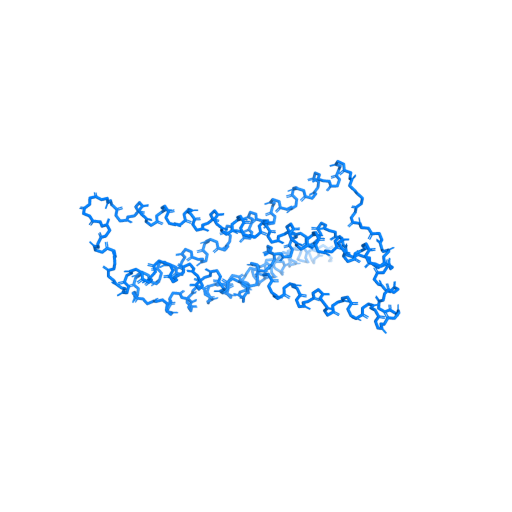 . GLY A 1 109 ? 1.872 -2.818 -21.580 1.00 87.44 109 GLY A CA 1
ATOM 865 C C . GLY A 1 109 ? 1.202 -2.259 -22.834 1.00 87.44 109 GLY A C 1
ATOM 866 O O . GLY A 1 109 ? 1.799 -2.235 -23.907 1.00 87.44 109 GLY A O 1
ATOM 867 N N . PHE A 1 110 ? -0.008 -1.720 -22.683 1.00 85.88 110 PHE A N 1
ATOM 868 C CA . PHE A 1 110 ? -0.728 -1.062 -23.768 1.00 85.88 110 PHE A CA 1
ATOM 869 C C . PHE A 1 110 ? -0.024 0.211 -24.273 1.00 85.88 110 PHE A C 1
ATOM 871 O O . PHE A 1 110 ? 0.038 0.431 -25.482 1.00 85.88 110 PHE A O 1
ATOM 878 N N . MET A 1 111 ? 0.562 1.022 -23.383 1.00 82.62 111 MET A N 1
ATOM 879 C CA . MET A 1 111 ? 1.371 2.185 -23.783 1.00 82.62 111 MET A CA 1
ATOM 880 C C . MET A 1 111 ? 2.592 1.782 -24.616 1.00 82.62 111 MET A C 1
ATOM 882 O O . MET A 1 111 ? 2.833 2.373 -25.668 1.00 82.62 111 MET A O 1
ATOM 886 N N . ASN A 1 112 ? 3.324 0.747 -24.195 1.00 86.38 112 ASN A N 1
ATOM 887 C CA . ASN A 1 112 ? 4.522 0.292 -24.904 1.00 86.38 112 ASN A CA 1
ATOM 888 C C . ASN A 1 112 ? 4.180 -0.235 -26.298 1.00 86.38 112 ASN A C 1
ATOM 890 O O . ASN A 1 112 ? 4.910 0.046 -27.246 1.00 86.38 112 ASN A O 1
ATOM 894 N N . LEU A 1 113 ? 3.029 -0.903 -26.448 1.00 85.12 113 LEU A N 1
ATOM 895 C CA . LEU A 1 113 ? 2.516 -1.327 -27.752 1.00 85.12 113 LEU A CA 1
ATOM 896 C C . LEU A 1 113 ? 2.228 -0.145 -28.689 1.00 85.12 113 LEU A C 1
ATOM 898 O O . LEU A 1 113 ? 2.556 -0.223 -29.868 1.00 85.12 113 LEU A O 1
ATOM 902 N N . ILE A 1 114 ? 1.645 0.949 -28.185 1.00 83.25 114 ILE A N 1
ATOM 903 C CA . ILE A 1 114 ? 1.352 2.145 -28.998 1.00 83.25 114 ILE A CA 1
ATOM 904 C C . ILE A 1 114 ? 2.638 2.861 -29.422 1.00 83.25 114 ILE A C 1
ATOM 906 O O . ILE A 1 114 ? 2.740 3.340 -30.549 1.00 83.25 114 ILE A O 1
ATOM 910 N N . VAL A 1 115 ? 3.610 2.955 -28.514 1.00 84.44 115 VAL A N 1
ATOM 911 C CA . VAL A 1 115 ? 4.869 3.675 -28.752 1.00 84.44 115 VAL A CA 1
ATOM 912 C C . VAL A 1 115 ? 5.875 2.832 -29.550 1.00 84.44 115 VAL A C 1
ATOM 914 O O . VAL A 1 115 ? 6.801 3.384 -30.141 1.00 84.44 115 VAL A O 1
ATOM 917 N N . GLY A 1 116 ? 5.694 1.509 -29.605 1.00 83.56 116 GLY A N 1
ATOM 918 C CA . GLY A 1 116 ? 6.680 0.580 -30.164 1.00 83.56 116 GLY A CA 1
ATOM 919 C C . GLY A 1 116 ? 7.900 0.387 -29.256 1.00 83.56 116 GLY A C 1
ATOM 920 O O . GLY A 1 116 ? 8.960 -0.017 -29.728 1.00 83.56 116 GLY A O 1
ATOM 921 N N . ALA A 1 117 ? 7.765 0.695 -27.964 1.00 86.31 117 ALA A N 1
ATOM 922 C CA . ALA A 1 117 ? 8.811 0.506 -26.966 1.00 86.31 117 ALA A CA 1
ATOM 923 C C . ALA A 1 117 ? 8.857 -0.960 -26.491 1.00 86.31 117 ALA A C 1
ATOM 925 O O . ALA A 1 117 ? 7.819 -1.631 -26.452 1.00 86.31 117 ALA A O 1
ATOM 926 N N . PRO A 1 118 ? 10.027 -1.479 -26.078 1.00 87.00 118 PRO A N 1
ATOM 927 C CA . PRO A 1 118 ? 10.094 -2.791 -25.447 1.00 87.00 118 PRO A CA 1
ATOM 928 C C . PRO A 1 118 ? 9.343 -2.785 -24.106 1.00 87.00 118 PRO A C 1
ATOM 930 O O . PRO A 1 118 ? 9.176 -1.744 -23.474 1.00 87.00 118 PRO A O 1
ATOM 933 N N . TYR A 1 119 ? 8.892 -3.955 -23.648 1.00 87.06 119 TYR A N 1
ATOM 934 C CA . TYR A 1 119 ? 8.219 -4.131 -22.353 1.00 87.06 119 TYR A CA 1
ATOM 935 C C . TYR A 1 119 ? 9.141 -4.863 -21.366 1.00 87.06 119 TYR A C 1
ATOM 937 O O . TYR A 1 119 ? 9.043 -6.086 -21.224 1.00 87.06 119 TYR A O 1
ATOM 945 N N . PRO A 1 120 ? 10.107 -4.162 -20.740 1.00 87.88 120 PRO A N 1
ATOM 946 C CA . PRO A 1 120 ? 11.051 -4.787 -19.828 1.00 87.88 120 PRO A CA 1
ATOM 947 C C . PRO A 1 120 ? 10.435 -5.035 -18.440 1.00 87.88 120 PRO A C 1
ATOM 949 O O . PRO A 1 120 ? 9.534 -4.308 -18.016 1.00 87.88 120 PRO A O 1
ATOM 952 N N . PRO A 1 121 ? 10.986 -5.983 -17.665 1.00 89.75 121 PRO A N 1
ATOM 953 C CA . PRO A 1 121 ? 11.893 -7.054 -18.089 1.00 89.75 121 PRO A CA 1
ATOM 954 C C . PRO A 1 121 ? 11.185 -8.133 -18.928 1.00 89.75 121 PRO A C 1
ATOM 956 O O . PRO A 1 121 ? 9.981 -8.351 -18.801 1.00 89.75 121 PRO A O 1
ATOM 959 N N . THR A 1 122 ? 11.941 -8.853 -19.762 1.00 89.12 122 THR A N 1
ATOM 960 C CA . THR A 1 122 ? 11.420 -10.016 -20.501 1.00 89.12 122 THR A CA 1
ATOM 961 C C . THR A 1 122 ? 10.914 -11.085 -19.538 1.00 89.12 122 THR A C 1
ATOM 963 O O . THR A 1 122 ? 11.590 -11.383 -18.555 1.00 89.12 122 THR A O 1
ATOM 966 N N . LEU A 1 123 ? 9.770 -11.699 -19.847 1.00 88.06 123 LEU A N 1
ATOM 967 C CA . LEU A 1 123 ? 9.185 -12.757 -19.024 1.00 88.06 123 LEU A CA 1
ATOM 968 C C . LEU A 1 123 ? 10.089 -13.998 -19.011 1.00 88.06 123 LEU A C 1
ATOM 970 O O . LEU A 1 123 ? 10.119 -14.775 -19.962 1.00 88.06 123 LEU A O 1
ATOM 974 N N . ASN A 1 124 ? 10.819 -14.175 -17.914 1.00 93.56 124 ASN A N 1
ATOM 975 C CA . ASN A 1 124 ? 11.610 -15.360 -17.606 1.00 93.56 124 ASN A CA 1
ATOM 976 C C . ASN A 1 124 ? 11.202 -15.910 -16.226 1.00 93.56 124 ASN A C 1
ATOM 978 O O . ASN A 1 124 ? 10.703 -15.173 -15.371 1.00 93.56 124 ASN A O 1
ATOM 982 N N . ILE A 1 125 ? 11.430 -17.201 -15.981 1.00 94.31 125 ILE A N 1
ATOM 983 C CA . ILE A 1 125 ? 11.098 -17.841 -14.703 1.00 94.31 125 ILE A CA 1
ATOM 984 C C . ILE A 1 125 ? 11.840 -17.187 -13.531 1.00 94.31 125 ILE A C 1
ATOM 986 O O . ILE A 1 125 ? 11.234 -16.933 -12.494 1.00 94.31 125 ILE A O 1
ATOM 990 N N . ASN A 1 126 ? 13.108 -16.812 -13.732 1.00 94.06 126 ASN A N 1
ATOM 991 C CA . ASN A 1 126 ? 13.912 -16.134 -12.711 1.00 94.06 126 ASN A CA 1
ATOM 992 C C . ASN A 1 126 ? 13.328 -14.754 -12.383 1.00 94.06 126 ASN A C 1
ATOM 994 O O . ASN A 1 126 ? 13.038 -14.467 -11.230 1.00 94.06 126 ASN A O 1
ATOM 998 N N . THR A 1 127 ? 13.028 -13.948 -13.408 1.00 92.56 127 THR A N 1
ATOM 999 C CA . THR A 1 127 ? 12.425 -12.618 -13.215 1.00 92.56 127 THR A CA 1
ATOM 1000 C C . THR A 1 127 ? 11.054 -12.688 -12.551 1.00 92.56 127 THR A C 1
ATOM 1002 O O . THR A 1 127 ? 10.702 -11.796 -11.790 1.00 92.56 127 THR A O 1
ATOM 1005 N N . LEU A 1 128 ? 10.272 -13.738 -12.830 1.00 93.25 128 LEU A N 1
ATOM 1006 C CA . LEU A 1 128 ? 8.964 -13.930 -12.211 1.00 93.25 128 LEU A CA 1
ATOM 1007 C C . LEU A 1 128 ? 9.098 -14.327 -10.738 1.00 93.25 128 LEU A C 1
ATOM 1009 O O . LEU A 1 128 ? 8.329 -13.840 -9.915 1.00 93.25 128 LEU A O 1
ATOM 1013 N N . SER A 1 129 ? 10.062 -15.189 -10.410 1.00 95.12 129 SER A N 1
ATOM 1014 C CA . SER A 1 129 ? 10.353 -15.585 -9.030 1.00 95.12 129 SER A CA 1
ATOM 1015 C C . SER A 1 129 ? 10.809 -14.391 -8.193 1.00 95.12 129 SER A C 1
ATOM 1017 O O . SER A 1 129 ? 10.232 -14.143 -7.136 1.00 95.12 129 SER A O 1
ATOM 1019 N N . ASP A 1 130 ? 11.782 -13.626 -8.696 1.00 93.81 130 ASP A N 1
ATOM 1020 C CA . ASP A 1 130 ? 12.302 -12.430 -8.022 1.00 93.81 130 ASP A CA 1
ATOM 1021 C C . ASP A 1 130 ? 11.181 -11.400 -7.823 1.00 93.81 130 ASP A C 1
ATOM 1023 O O . ASP A 1 130 ? 10.948 -10.919 -6.715 1.00 93.81 130 ASP A O 1
ATOM 1027 N N . PHE A 1 131 ? 10.393 -11.151 -8.876 1.00 94.06 131 PHE A N 1
ATOM 1028 C CA . PHE A 1 131 ? 9.234 -10.270 -8.802 1.00 94.06 131 PHE A CA 1
ATOM 1029 C C . PHE A 1 131 ? 8.209 -10.729 -7.761 1.00 94.06 131 PHE A C 1
ATOM 1031 O O . PHE A 1 131 ? 7.726 -9.911 -6.985 1.00 94.06 131 PHE A O 1
ATOM 1038 N N . LEU A 1 132 ? 7.842 -12.015 -7.735 1.00 94.88 132 LEU A N 1
ATOM 1039 C CA . LEU A 1 132 ? 6.854 -12.526 -6.782 1.00 94.88 132 LEU A CA 1
ATOM 1040 C C . LEU A 1 132 ? 7.344 -12.389 -5.341 1.00 94.88 132 LEU A C 1
ATOM 1042 O O . LEU A 1 132 ? 6.556 -12.023 -4.469 1.00 94.88 132 LEU A O 1
ATOM 1046 N N . GLN A 1 133 ? 8.625 -12.657 -5.093 1.00 95.69 133 GLN A N 1
ATOM 1047 C CA . GLN A 1 133 ? 9.227 -12.486 -3.777 1.00 95.69 133 GLN A CA 1
ATOM 1048 C C . GLN A 1 133 ? 9.167 -11.021 -3.329 1.00 95.69 133 GLN A C 1
ATOM 1050 O O . GLN A 1 133 ? 8.653 -10.734 -2.244 1.00 95.69 133 GLN A O 1
ATOM 1055 N N . ASP A 1 134 ? 9.616 -10.099 -4.179 1.00 91.75 134 ASP A N 1
ATOM 1056 C CA . ASP A 1 134 ? 9.606 -8.667 -3.881 1.00 91.75 134 ASP A CA 1
ATOM 1057 C C . ASP A 1 134 ? 8.181 -8.131 -3.730 1.00 91.75 134 ASP A C 1
ATOM 1059 O O . ASP A 1 134 ? 7.893 -7.361 -2.810 1.00 91.75 134 ASP A O 1
ATOM 1063 N N . TYR A 1 135 ? 7.260 -8.567 -4.589 1.00 93.06 135 TYR A N 1
ATOM 1064 C CA . TYR A 1 135 ? 5.858 -8.174 -4.544 1.00 93.06 135 TYR A CA 1
ATOM 1065 C C . TYR A 1 135 ? 5.194 -8.617 -3.247 1.00 93.06 135 TYR A C 1
ATOM 1067 O O . TYR A 1 135 ? 4.569 -7.802 -2.574 1.00 93.06 135 TYR A O 1
ATOM 1075 N N . LEU A 1 136 ? 5.352 -9.885 -2.859 1.00 94.62 136 LEU A N 1
ATOM 1076 C CA . LEU A 1 136 ? 4.757 -10.412 -1.633 1.00 94.62 136 LEU A CA 1
ATOM 1077 C C . LEU A 1 136 ? 5.353 -9.759 -0.385 1.00 94.62 136 LEU A C 1
ATOM 1079 O O . LEU A 1 136 ? 4.611 -9.440 0.547 1.00 94.62 136 LEU A O 1
ATOM 1083 N N . LEU A 1 137 ? 6.666 -9.521 -0.362 1.00 92.81 137 LEU A N 1
ATOM 1084 C CA . LEU A 1 137 ? 7.323 -8.847 0.755 1.00 92.81 137 LEU A CA 1
ATOM 1085 C C . LEU A 1 137 ? 6.818 -7.408 0.894 1.00 92.81 137 LEU A C 1
ATOM 1087 O O . LEU A 1 137 ? 6.338 -7.030 1.961 1.00 92.81 137 LEU A O 1
ATOM 1091 N N . ASN A 1 138 ? 6.851 -6.619 -0.181 1.00 89.50 138 ASN A N 1
ATOM 1092 C CA . ASN A 1 138 ? 6.397 -5.229 -0.134 1.00 89.50 138 ASN A CA 1
ATOM 1093 C C . ASN A 1 138 ? 4.900 -5.131 0.179 1.00 89.50 138 ASN A C 1
ATOM 1095 O O . ASN A 1 138 ? 4.498 -4.344 1.038 1.00 89.50 138 ASN A O 1
ATOM 1099 N N . ALA A 1 139 ? 4.074 -5.959 -0.468 1.00 91.88 139 ALA A N 1
ATOM 1100 C CA . ALA A 1 139 ? 2.639 -5.990 -0.229 1.00 91.88 139 ALA A CA 1
ATOM 1101 C C . ALA A 1 139 ? 2.322 -6.350 1.225 1.00 91.88 139 ALA A C 1
ATOM 1103 O O . ALA A 1 139 ? 1.550 -5.642 1.865 1.00 91.88 139 ALA A O 1
ATOM 1104 N N . SER A 1 140 ? 2.938 -7.402 1.775 1.00 91.69 140 SER A N 1
ATOM 1105 C CA . SER A 1 140 ? 2.684 -7.833 3.155 1.00 91.69 140 SER A CA 1
ATOM 1106 C C . SER A 1 140 ? 3.121 -6.788 4.181 1.00 91.69 140 SER A C 1
ATOM 1108 O O . SER A 1 140 ? 2.327 -6.439 5.054 1.00 91.69 140 SER A O 1
ATOM 1110 N N . VAL A 1 141 ? 4.327 -6.228 4.053 1.00 90.75 141 VAL A N 1
ATOM 1111 C CA . VAL A 1 141 ? 4.837 -5.195 4.970 1.00 90.75 141 VAL A CA 1
ATOM 1112 C C . VAL A 1 141 ? 3.920 -3.974 4.974 1.00 90.75 141 VAL A C 1
ATOM 1114 O O . VAL A 1 141 ? 3.463 -3.543 6.035 1.00 90.75 141 VAL A O 1
ATOM 1117 N N . LEU A 1 142 ? 3.595 -3.442 3.794 1.00 90.44 142 LEU A N 1
ATOM 1118 C CA . LEU A 1 142 ? 2.777 -2.235 3.670 1.00 90.44 142 LEU A CA 1
ATOM 1119 C C . LEU A 1 142 ? 1.325 -2.483 4.088 1.00 90.44 142 LEU A C 1
ATOM 1121 O O . LEU A 1 142 ? 0.695 -1.612 4.695 1.00 90.44 142 LEU A O 1
ATOM 1125 N N . PHE A 1 143 ? 0.804 -3.678 3.823 1.00 92.12 143 PHE A N 1
ATOM 1126 C CA . PHE A 1 143 ? -0.518 -4.098 4.263 1.00 92.12 143 PHE A CA 1
ATOM 1127 C C . PHE A 1 143 ? -0.615 -4.180 5.785 1.00 92.12 143 PHE A C 1
ATOM 1129 O O . PHE A 1 143 ? -1.496 -3.548 6.367 1.00 92.12 143 PHE A O 1
ATOM 1136 N N . PHE A 1 144 ? 0.292 -4.905 6.446 1.00 92.69 144 PHE A N 1
ATOM 1137 C CA . PHE A 1 144 ? 0.261 -5.049 7.901 1.00 92.69 144 PHE A CA 1
ATOM 1138 C C . PHE A 1 144 ? 0.490 -3.716 8.612 1.00 92.69 144 PHE A C 1
ATOM 1140 O O . PHE A 1 144 ? -0.239 -3.406 9.554 1.00 92.69 144 PHE A O 1
ATOM 1147 N N . ALA A 1 145 ? 1.423 -2.894 8.125 1.00 90.31 145 ALA A N 1
ATOM 1148 C CA . ALA A 1 145 ? 1.631 -1.545 8.644 1.00 90.31 145 ALA A CA 1
ATOM 1149 C C . ALA A 1 145 ? 0.343 -0.704 8.554 1.00 90.31 145 ALA A C 1
ATOM 1151 O O . ALA A 1 145 ? -0.103 -0.108 9.535 1.00 90.31 145 ALA A O 1
ATOM 1152 N N . THR A 1 146 ? -0.330 -0.740 7.402 1.00 91.31 146 THR A N 1
ATOM 1153 C CA . THR A 1 146 ? -1.599 -0.026 7.203 1.00 91.31 146 THR A CA 1
ATOM 1154 C C . THR A 1 146 ? -2.708 -0.561 8.107 1.00 91.31 146 THR A C 1
ATOM 1156 O O . THR A 1 146 ? -3.463 0.226 8.677 1.00 91.31 146 THR A O 1
ATOM 1159 N N . LEU A 1 147 ? -2.804 -1.881 8.277 1.00 93.00 147 LEU A N 1
ATOM 1160 C CA . LEU A 1 147 ? -3.788 -2.512 9.153 1.00 93.00 147 LEU A CA 1
ATOM 1161 C C . LEU A 1 147 ? -3.638 -2.069 10.609 1.00 93.00 147 LEU A C 1
ATOM 1163 O O . LEU A 1 147 ? -4.642 -1.770 11.251 1.00 93.00 147 LEU A O 1
ATOM 1167 N N . VAL A 1 148 ? -2.410 -1.963 11.121 1.00 92.31 148 VAL A N 1
ATOM 1168 C CA . VAL A 1 148 ? -2.164 -1.474 12.487 1.00 92.31 148 VAL A CA 1
ATOM 1169 C C . VAL A 1 148 ? -2.703 -0.054 12.655 1.00 92.31 148 VAL A C 1
ATOM 1171 O O . VAL A 1 148 ? -3.482 0.210 13.572 1.00 92.31 148 VAL A O 1
ATOM 1174 N N . VAL A 1 149 ? -2.361 0.849 11.736 1.00 93.12 149 VAL A N 1
ATOM 1175 C CA . VAL A 1 149 ? -2.819 2.244 11.780 1.00 93.12 149 VAL A CA 1
ATOM 1176 C C . VAL A 1 149 ? -4.339 2.351 11.677 1.00 93.12 149 VAL A C 1
ATOM 1178 O O . VAL A 1 149 ? -4.975 3.061 12.460 1.00 93.12 149 VAL A O 1
ATOM 1181 N N . VAL A 1 150 ? -4.935 1.626 10.729 1.00 93.25 150 VAL A N 1
ATOM 1182 C CA . VAL A 1 150 ? -6.388 1.575 10.545 1.00 93.25 150 VAL A CA 1
ATOM 1183 C C . VAL A 1 150 ? -7.068 1.028 11.799 1.00 93.25 150 VAL A C 1
ATOM 1185 O O . VAL A 1 150 ? -8.052 1.608 12.255 1.00 93.25 150 VAL A O 1
ATOM 1188 N N . GLY A 1 151 ? -6.531 -0.038 12.394 1.00 93.31 151 GLY A N 1
ATOM 1189 C CA . GLY A 1 151 ? -7.033 -0.625 13.632 1.00 93.31 151 GLY A CA 1
ATOM 1190 C C . GLY A 1 151 ? -7.060 0.380 14.781 1.00 93.31 151 GLY A C 1
ATOM 1191 O O . GLY A 1 151 ? -8.077 0.499 15.465 1.00 93.31 151 GLY A O 1
ATOM 1192 N N . ILE A 1 152 ? -5.998 1.173 14.951 1.00 93.00 152 ILE A N 1
ATOM 1193 C CA . ILE A 1 152 ? -5.964 2.222 15.980 1.00 93.00 152 ILE A CA 1
ATOM 1194 C C . ILE A 1 152 ? -6.995 3.321 15.679 1.00 93.00 152 ILE A C 1
ATOM 1196 O O . ILE A 1 152 ? -7.738 3.725 16.576 1.00 93.00 152 ILE A O 1
ATOM 1200 N N . GLY A 1 153 ? -7.103 3.765 14.422 1.00 93.81 153 GLY A N 1
ATOM 1201 C CA . GLY A 1 153 ? -8.118 4.739 14.005 1.00 93.81 153 GLY A CA 1
ATOM 1202 C C . GLY A 1 153 ? -9.546 4.256 14.288 1.00 93.81 153 GLY A C 1
ATOM 1203 O O . GLY A 1 153 ? -10.364 5.002 14.833 1.00 93.81 153 GLY A O 1
ATOM 1204 N N . ILE A 1 154 ? -9.830 2.982 13.998 1.00 92.88 154 ILE A N 1
ATOM 1205 C CA . ILE A 1 154 ? -11.108 2.332 14.308 1.00 92.88 154 ILE A CA 1
ATOM 1206 C C . ILE A 1 154 ? -11.351 2.328 15.822 1.00 92.88 154 ILE A C 1
ATOM 1208 O O . ILE A 1 154 ? -12.414 2.766 16.262 1.00 92.88 154 ILE A O 1
ATOM 1212 N N . LEU A 1 155 ? -10.386 1.898 16.639 1.00 92.62 155 LEU A N 1
ATOM 1213 C CA . LEU A 1 155 ? -10.541 1.861 18.098 1.00 92.62 155 LEU A CA 1
ATOM 1214 C C . LEU A 1 155 ? -10.854 3.246 18.676 1.00 92.62 155 LEU A C 1
ATOM 1216 O O . LEU A 1 155 ? -11.811 3.397 19.439 1.00 92.62 155 LEU A O 1
ATOM 1220 N N . ILE A 1 156 ? -10.109 4.270 18.257 1.00 94.00 156 ILE A N 1
ATOM 1221 C CA . ILE A 1 156 ? -10.329 5.656 18.687 1.00 94.00 156 ILE A CA 1
ATOM 1222 C C . ILE A 1 156 ? -11.721 6.133 18.266 1.00 94.00 156 ILE A C 1
ATOM 1224 O O . ILE A 1 156 ? -12.430 6.749 19.064 1.00 94.00 156 ILE A O 1
ATOM 1228 N N . SER A 1 157 ? -12.153 5.807 17.047 1.00 92.12 157 SER A N 1
ATOM 1229 C CA . SER A 1 157 ? -13.479 6.184 16.550 1.00 92.12 157 SER A CA 1
ATOM 1230 C C . SER A 1 157 ? -14.622 5.557 17.352 1.00 92.12 157 SER A C 1
ATOM 1232 O O . SER A 1 157 ? -15.619 6.223 17.631 1.00 92.12 157 SER A O 1
ATOM 1234 N N . ILE A 1 158 ? -14.464 4.302 17.787 1.00 89.88 158 ILE A N 1
ATOM 1235 C CA . ILE A 1 158 ? -15.459 3.576 18.585 1.00 89.88 158 ILE A CA 1
ATOM 1236 C C . ILE A 1 158 ? -15.536 4.161 19.997 1.00 89.88 158 ILE A C 1
ATOM 1238 O O . ILE A 1 158 ? -16.635 4.403 20.502 1.00 89.88 158 ILE A O 1
ATOM 1242 N N . ILE A 1 159 ? -14.385 4.426 20.624 1.00 90.75 159 ILE A N 1
ATOM 1243 C CA . ILE A 1 159 ? -14.307 4.994 21.979 1.00 90.75 159 ILE A CA 1
ATOM 1244 C C . ILE A 1 159 ? -14.920 6.397 22.006 1.00 90.75 159 ILE A C 1
ATOM 1246 O O . ILE A 1 159 ? -15.751 6.702 22.860 1.00 90.75 159 ILE A O 1
ATOM 1250 N N . THR A 1 160 ? -14.547 7.239 21.042 1.00 91.44 160 THR A N 1
ATOM 1251 C CA . THR A 1 160 ? -14.997 8.638 20.964 1.00 91.44 160 THR A CA 1
ATOM 1252 C C . THR A 1 160 ? -16.381 8.796 20.341 1.00 91.44 160 THR A C 1
ATOM 1254 O O . THR A 1 160 ? -16.972 9.872 20.426 1.00 91.44 160 THR A O 1
ATOM 1257 N N . ARG A 1 161 ? -16.915 7.735 19.719 1.00 88.12 161 ARG A N 1
ATOM 1258 C CA . ARG A 1 161 ? -18.161 7.748 18.933 1.00 88.12 161 ARG A CA 1
ATOM 1259 C C . ARG A 1 161 ? -18.144 8.804 17.820 1.00 88.12 161 ARG A C 1
ATOM 1261 O O . ARG A 1 161 ? -19.179 9.382 17.485 1.00 88.12 161 ARG A O 1
ATOM 1268 N N . SER A 1 162 ? -16.966 9.058 17.250 1.00 89.88 162 SER A N 1
ATOM 1269 C CA . SER A 1 162 ? -16.743 10.085 16.234 1.00 89.88 162 SER A CA 1
ATOM 1270 C C . SER A 1 162 ? -15.892 9.555 15.086 1.00 89.88 162 SER A C 1
ATOM 1272 O O . SER A 1 162 ? -14.728 9.192 15.266 1.00 89.88 162 SER A O 1
ATOM 1274 N N . VAL A 1 163 ? -16.472 9.568 13.881 1.00 91.75 163 VAL A N 1
ATOM 1275 C CA . VAL A 1 163 ? -15.772 9.237 12.629 1.00 91.75 163 VAL A CA 1
ATOM 1276 C C . VAL A 1 163 ? -14.606 10.204 12.414 1.00 91.75 163 VAL A C 1
ATOM 1278 O O . VAL A 1 163 ? -13.485 9.776 12.160 1.00 91.75 163 VAL A O 1
ATOM 1281 N N . LEU A 1 164 ? -14.845 11.508 12.590 1.00 93.56 164 LEU A N 1
ATOM 1282 C CA . LEU A 1 164 ? -13.847 12.547 12.336 1.00 93.56 164 LEU A CA 1
ATOM 1283 C C . LEU A 1 164 ? -12.609 12.385 13.229 1.00 93.56 164 LEU A C 1
ATOM 1285 O O . LEU A 1 164 ? -11.488 12.449 12.733 1.00 93.56 164 LEU A O 1
ATOM 1289 N N . ILE A 1 165 ? -12.801 12.125 14.529 1.00 93.38 165 ILE A N 1
ATOM 1290 C CA . ILE A 1 165 ? -11.681 11.966 15.471 1.00 93.38 165 ILE A CA 1
ATOM 1291 C C . ILE A 1 165 ? -10.869 10.710 15.141 1.00 93.38 165 ILE A C 1
ATOM 1293 O O . ILE A 1 165 ? -9.643 10.757 15.167 1.00 93.38 165 ILE A O 1
ATOM 1297 N N . GLY A 1 166 ? -11.530 9.607 14.776 1.00 93.12 166 GLY A N 1
ATOM 1298 C CA . GLY A 1 166 ? -10.838 8.391 14.345 1.00 93.12 166 GLY A CA 1
ATOM 1299 C C . GLY A 1 166 ? -9.986 8.594 13.094 1.00 93.12 166 GLY A C 1
ATOM 1300 O O . GLY A 1 166 ? -8.853 8.119 13.042 1.00 93.12 166 GLY A O 1
ATOM 1301 N N . ILE A 1 167 ? -10.501 9.346 12.115 1.00 94.31 167 ILE A N 1
ATOM 1302 C CA . ILE A 1 167 ? -9.756 9.690 10.898 1.00 94.31 167 ILE A CA 1
ATOM 1303 C C . ILE A 1 167 ? -8.545 10.557 11.242 1.00 94.31 167 ILE A C 1
ATOM 1305 O O . ILE A 1 167 ? -7.432 10.218 10.847 1.00 94.31 167 ILE A O 1
ATOM 1309 N N . ILE A 1 168 ? -8.743 11.637 12.006 1.00 95.06 168 ILE A N 1
ATOM 1310 C CA . ILE A 1 168 ? -7.657 12.544 12.408 1.00 95.06 168 ILE A CA 1
ATOM 1311 C C . ILE A 1 168 ? -6.571 11.774 13.162 1.00 95.06 168 ILE A C 1
ATOM 1313 O O . ILE A 1 168 ? -5.393 11.913 12.845 1.00 95.06 168 ILE A O 1
ATOM 1317 N N . ALA A 1 169 ? -6.953 10.927 14.118 1.00 93.69 169 ALA A N 1
ATOM 1318 C CA . ALA A 1 169 ? -5.999 10.156 14.898 1.00 93.69 169 ALA A CA 1
ATOM 1319 C C . ALA A 1 169 ? -5.244 9.122 14.050 1.00 93.69 169 ALA A C 1
ATOM 1321 O O . ALA A 1 169 ? -4.025 9.025 14.159 1.00 93.69 169 ALA A O 1
ATOM 1322 N N . GLY A 1 170 ? -5.931 8.389 13.168 1.00 92.69 170 GLY A N 1
ATOM 1323 C CA . GLY A 1 170 ? -5.281 7.438 12.261 1.00 92.69 170 GLY A CA 1
ATOM 1324 C C . GLY A 1 170 ? -4.295 8.121 11.308 1.00 92.69 170 GLY A C 1
ATOM 1325 O O . GLY A 1 170 ? -3.183 7.634 11.097 1.00 92.69 170 GLY A O 1
ATOM 1326 N N . VAL A 1 171 ? -4.661 9.286 10.767 1.00 93.19 171 VAL A N 1
ATOM 1327 C CA . VAL A 1 171 ? -3.765 10.087 9.921 1.00 93.19 171 VAL A CA 1
ATOM 1328 C C . VAL A 1 171 ? -2.571 10.589 10.730 1.00 93.19 171 VAL A C 1
ATOM 1330 O O . VAL A 1 171 ? -1.436 10.445 10.287 1.00 93.19 171 VAL A O 1
ATOM 1333 N N . PHE A 1 172 ? -2.791 11.109 11.938 1.00 94.19 172 PHE A N 1
ATOM 1334 C CA . PHE A 1 172 ? -1.716 11.575 12.815 1.00 94.19 172 PHE A CA 1
ATOM 1335 C C . PHE A 1 172 ? -0.716 10.458 13.148 1.00 94.19 172 PHE A C 1
ATOM 1337 O O . PHE A 1 172 ? 0.491 10.657 13.043 1.00 94.19 172 PHE A O 1
ATOM 1344 N N . ILE A 1 173 ? -1.206 9.254 13.453 1.00 93.00 173 ILE A N 1
ATOM 1345 C CA . ILE A 1 173 ? -0.361 8.071 13.670 1.00 93.00 173 ILE A CA 1
ATOM 1346 C C . ILE A 1 173 ? 0.406 7.700 12.398 1.00 93.00 173 ILE A C 1
ATOM 1348 O O . ILE A 1 173 ? 1.588 7.383 12.481 1.00 93.00 173 ILE A O 1
ATOM 1352 N N . SER A 1 174 ? -0.221 7.802 11.221 1.00 92.12 174 SER A N 1
ATOM 1353 C CA . SER A 1 174 ? 0.472 7.575 9.944 1.00 92.12 174 SER A CA 1
ATOM 1354 C C . SER A 1 174 ? 1.656 8.526 9.764 1.00 92.12 174 SER A C 1
ATOM 1356 O O . SER A 1 174 ? 2.715 8.105 9.313 1.00 92.12 174 SER A O 1
ATOM 1358 N N . PHE A 1 175 ? 1.498 9.803 10.129 1.00 91.50 175 PHE A N 1
ATOM 1359 C CA . PHE A 1 175 ? 2.594 10.775 10.092 1.00 91.50 175 PHE A CA 1
ATOM 1360 C C . PHE A 1 175 ? 3.695 10.447 11.102 1.00 91.50 175 PHE A C 1
ATOM 1362 O O . PHE A 1 175 ? 4.872 10.565 10.768 1.00 91.50 175 PHE A O 1
ATOM 1369 N N . ILE A 1 176 ? 3.331 10.007 12.311 1.00 90.81 176 ILE A N 1
ATOM 1370 C CA . ILE A 1 176 ? 4.306 9.565 13.315 1.00 90.81 176 ILE A CA 1
ATOM 1371 C C . ILE A 1 176 ? 5.107 8.370 12.800 1.00 90.81 176 ILE A C 1
ATOM 1373 O O . ILE A 1 176 ? 6.323 8.367 12.939 1.00 90.81 176 ILE A O 1
ATOM 1377 N N . GLU A 1 177 ? 4.466 7.374 12.192 1.00 86.62 177 GLU A N 1
ATOM 1378 C CA . GLU A 1 177 ? 5.158 6.211 11.624 1.00 86.62 177 GLU A CA 1
ATOM 1379 C C . GLU A 1 177 ? 6.086 6.625 10.474 1.00 86.62 177 GLU A C 1
ATOM 1381 O O . GLU A 1 177 ? 7.261 6.255 10.454 1.00 86.62 177 GLU A O 1
ATOM 1386 N N . PHE A 1 178 ? 5.579 7.463 9.564 1.00 86.75 178 PHE A N 1
ATOM 1387 C CA . PHE A 1 178 ? 6.310 7.933 8.390 1.00 86.75 178 PHE A CA 1
ATOM 1388 C C . PHE A 1 178 ? 7.557 8.754 8.746 1.00 86.75 178 PHE A C 1
ATOM 1390 O O . PHE A 1 178 ? 8.595 8.595 8.112 1.00 86.75 178 PHE A O 1
ATOM 1397 N N . LEU A 1 179 ? 7.478 9.621 9.760 1.00 85.69 179 LEU A N 1
ATOM 1398 C CA . LEU A 1 179 ? 8.610 10.442 10.209 1.00 85.69 179 LEU A CA 1
ATOM 1399 C C . LEU A 1 179 ? 9.488 9.719 11.239 1.00 85.69 179 LEU A C 1
ATOM 1401 O O . LEU A 1 179 ? 10.704 9.906 11.270 1.00 85.69 179 LEU A O 1
ATOM 1405 N N . GLY A 1 180 ? 8.875 8.896 12.086 1.00 80.00 180 GLY A N 1
ATOM 1406 C CA . GLY A 1 180 ? 9.512 8.259 13.231 1.00 80.00 180 GLY A CA 1
ATOM 1407 C C . GLY A 1 180 ? 10.465 7.138 12.843 1.00 80.00 180 GLY A C 1
ATOM 1408 O O . GLY A 1 180 ? 11.563 7.075 13.391 1.00 80.00 180 GLY A O 1
ATOM 1409 N N . ILE A 1 181 ? 10.102 6.285 11.879 1.00 77.75 181 ILE A N 1
ATOM 1410 C CA . ILE A 1 181 ? 10.968 5.169 11.465 1.00 77.75 181 ILE A CA 1
ATOM 1411 C C . ILE A 1 181 ? 12.283 5.683 10.844 1.00 77.75 181 ILE A C 1
ATOM 1413 O O . ILE A 1 181 ? 13.347 5.280 11.323 1.00 77.75 181 ILE A O 1
ATOM 1417 N N . PRO A 1 182 ? 12.278 6.611 9.862 1.00 77.31 182 PRO A N 1
ATOM 1418 C CA . PRO A 1 182 ? 13.516 7.175 9.324 1.00 77.31 182 PRO A CA 1
ATOM 1419 C C . PRO A 1 182 ? 14.336 7.928 10.373 1.00 77.31 182 PRO A C 1
ATOM 1421 O O . PRO A 1 182 ? 15.558 7.813 10.379 1.00 77.31 182 PRO A O 1
ATOM 1424 N N . ALA A 1 183 ? 13.688 8.666 11.282 1.00 74.38 183 ALA A N 1
ATOM 1425 C CA . ALA A 1 183 ? 14.382 9.384 12.349 1.00 74.38 183 ALA A CA 1
ATOM 1426 C C . ALA A 1 183 ? 15.097 8.426 13.316 1.00 74.38 183 ALA A C 1
ATOM 1428 O O . ALA A 1 183 ? 16.263 8.6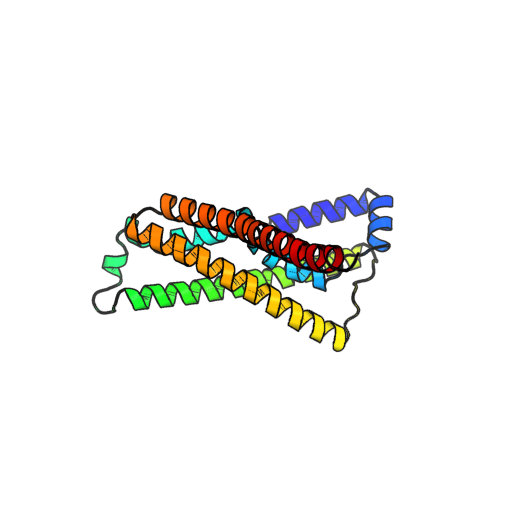40 13.641 1.00 74.38 183 ALA A O 1
ATOM 1429 N N . LEU A 1 184 ? 14.440 7.339 13.732 1.00 75.31 184 LEU A N 1
ATOM 1430 C CA . LEU A 1 184 ? 15.045 6.315 14.587 1.00 75.31 184 LEU A CA 1
ATOM 1431 C C . LEU A 1 184 ? 16.200 5.596 13.887 1.00 75.31 184 LEU A C 1
ATOM 1433 O O . LEU A 1 184 ? 17.233 5.363 14.510 1.00 75.31 184 LEU A O 1
ATOM 1437 N N . LEU A 1 185 ? 16.061 5.295 12.594 1.00 76.06 185 LEU A N 1
ATOM 1438 C CA . LEU A 1 185 ? 17.140 4.708 11.798 1.00 76.06 185 LEU A CA 1
ATOM 1439 C C . LEU A 1 185 ? 18.316 5.673 11.623 1.00 76.06 185 LEU A C 1
ATOM 1441 O O . LEU A 1 185 ? 19.461 5.244 11.716 1.00 76.06 185 LEU A O 1
ATOM 1445 N N . ALA A 1 186 ? 18.062 6.967 11.425 1.00 73.94 186 ALA A N 1
ATOM 1446 C CA . ALA A 1 186 ? 19.106 7.985 11.342 1.00 73.94 186 ALA A CA 1
ATOM 1447 C C . ALA A 1 186 ? 19.851 8.143 12.675 1.00 73.94 186 ALA A C 1
ATOM 1449 O O . ALA A 1 186 ? 21.078 8.237 12.687 1.00 73.94 186 ALA A O 1
ATOM 1450 N N . ILE A 1 187 ? 19.130 8.108 13.799 1.00 78.56 187 ILE A N 1
ATOM 1451 C CA . ILE A 1 187 ? 19.721 8.117 15.142 1.00 78.56 187 ILE A CA 1
ATOM 1452 C C . ILE A 1 187 ? 20.550 6.847 15.362 1.00 78.56 187 ILE A C 1
ATOM 1454 O O . ILE A 1 187 ? 21.705 6.942 15.764 1.00 78.56 187 ILE A O 1
ATOM 1458 N N . ALA A 1 188 ? 20.012 5.667 15.043 1.00 74.75 188 ALA A N 1
ATOM 1459 C CA . ALA A 1 188 ? 20.730 4.400 15.165 1.00 74.75 188 ALA A CA 1
ATOM 1460 C C . ALA A 1 188 ? 21.989 4.365 14.281 1.00 74.75 188 ALA A C 1
ATOM 1462 O O . ALA A 1 188 ? 23.056 3.975 14.747 1.00 74.75 188 ALA A O 1
ATOM 1463 N N . ALA A 1 189 ? 21.901 4.835 13.035 1.00 73.50 189 ALA A N 1
ATOM 1464 C CA . ALA A 1 189 ? 23.039 4.939 12.127 1.00 73.50 189 ALA A CA 1
ATOM 1465 C C . ALA A 1 189 ? 24.083 5.957 12.618 1.00 73.50 189 ALA A C 1
ATOM 1467 O O . ALA A 1 189 ? 25.281 5.708 12.494 1.00 73.50 189 ALA A O 1
ATOM 1468 N N . GLY A 1 190 ? 23.651 7.076 13.208 1.00 74.50 190 GLY A N 1
ATOM 1469 C CA . GLY A 1 190 ? 24.531 8.058 13.846 1.00 74.50 190 GLY A CA 1
ATOM 1470 C C . GLY A 1 190 ? 25.264 7.490 15.065 1.00 74.50 190 GLY A C 1
ATOM 1471 O O . GLY A 1 190 ? 26.473 7.668 15.187 1.00 74.50 190 GLY A O 1
ATOM 1472 N N . ILE A 1 191 ? 24.562 6.733 15.912 1.00 66.62 191 ILE A N 1
ATOM 1473 C CA . ILE A 1 191 ? 25.132 6.044 17.082 1.00 66.62 191 ILE A CA 1
ATOM 1474 C C . ILE A 1 191 ? 26.138 4.964 16.649 1.00 66.62 191 ILE A C 1
ATOM 1476 O O . ILE A 1 191 ? 27.236 4.888 17.196 1.00 66.62 191 ILE A O 1
ATOM 1480 N N . LEU A 1 192 ? 25.818 4.175 15.618 1.00 60.03 192 LEU A N 1
ATOM 1481 C CA . LEU A 1 192 ? 26.713 3.141 15.081 1.00 60.03 192 LEU A CA 1
ATOM 1482 C C . LEU A 1 192 ? 27.976 3.722 14.416 1.00 60.03 192 LEU A C 1
ATOM 1484 O O . LEU A 1 192 ? 28.996 3.037 14.325 1.00 60.03 192 LEU A O 1
ATOM 1488 N N . ARG A 1 193 ? 27.941 4.985 13.970 1.00 61.00 193 ARG A N 1
ATOM 1489 C CA . ARG A 1 193 ? 29.094 5.672 13.362 1.00 61.00 193 ARG A CA 1
ATOM 1490 C C . ARG A 1 193 ? 30.136 6.123 14.396 1.00 61.00 193 ARG A C 1
ATOM 1492 O O . ARG A 1 193 ? 31.320 6.176 14.070 1.00 61.00 193 ARG A O 1
ATOM 1499 N N . GLU A 1 194 ? 29.723 6.401 15.634 1.00 57.44 194 GLU A N 1
ATOM 1500 C CA . GLU A 1 194 ? 30.596 6.847 16.736 1.00 57.44 194 GLU A CA 1
ATOM 1501 C C . GLU A 1 194 ? 31.470 5.715 17.316 1.00 57.44 194 GLU A C 1
ATOM 1503 O O . GLU A 1 194 ? 32.615 5.956 17.712 1.00 57.44 194 GLU A O 1
ATOM 1508 N N . GLU A 1 195 ? 30.984 4.467 17.335 1.00 55.38 195 GLU A N 1
ATOM 1509 C CA . GLU A 1 195 ? 31.731 3.336 17.917 1.00 55.38 195 GLU A CA 1
ATOM 1510 C C . GLU A 1 195 ? 32.986 2.954 17.114 1.00 55.38 195 GLU A C 1
ATOM 1512 O O . GLU A 1 195 ? 34.002 2.559 17.694 1.00 55.38 195 GLU A O 1
ATOM 1517 N N . TRP A 1 196 ? 32.960 3.113 15.786 1.00 53.84 196 TRP A N 1
ATOM 1518 C CA . TRP A 1 196 ? 34.119 2.833 14.929 1.00 53.84 196 TRP A CA 1
ATOM 1519 C C . TRP A 1 196 ? 35.198 3.919 15.020 1.00 53.84 196 TRP A C 1
ATOM 1521 O O . TRP A 1 196 ? 36.387 3.602 14.988 1.00 53.84 196 TRP A O 1
ATOM 1531 N N . ILE A 1 197 ? 34.810 5.186 15.203 1.00 53.06 197 ILE A N 1
ATOM 1532 C CA . ILE A 1 197 ? 35.754 6.310 15.303 1.00 53.06 197 ILE A CA 1
ATOM 1533 C C . ILE A 1 197 ? 36.486 6.290 16.655 1.00 53.06 197 ILE A C 1
ATOM 1535 O O . ILE A 1 197 ? 37.698 6.497 16.693 1.00 53.06 197 ILE A O 1
ATOM 1539 N N . ARG A 1 198 ? 35.815 5.930 17.763 1.00 46.62 198 ARG A N 1
ATOM 1540 C CA . ARG A 1 198 ? 36.498 5.769 19.066 1.00 46.62 198 ARG A CA 1
ATOM 1541 C C . ARG A 1 198 ? 37.508 4.624 19.085 1.00 46.62 198 ARG A C 1
ATOM 1543 O O . ARG A 1 198 ? 38.539 4.756 19.735 1.00 46.62 198 ARG A O 1
ATOM 1550 N N . LYS A 1 199 ? 37.257 3.528 18.360 1.00 47.78 199 LYS A N 1
ATOM 1551 C CA . LYS A 1 199 ? 38.226 2.422 18.239 1.00 47.78 199 LYS A CA 1
ATOM 1552 C C . LYS A 1 199 ? 39.457 2.784 17.399 1.00 47.78 199 LYS A C 1
ATOM 1554 O O . LYS A 1 199 ? 40.504 2.181 17.602 1.00 47.78 199 LYS A O 1
ATOM 1559 N N . LEU A 1 200 ? 39.356 3.779 16.516 1.00 42.00 200 LEU A N 1
ATOM 1560 C CA . LEU A 1 200 ? 40.475 4.297 15.719 1.00 42.00 200 LEU A CA 1
ATOM 1561 C C . LEU A 1 200 ? 41.322 5.336 16.473 1.00 42.00 200 LEU A C 1
ATOM 1563 O O . LEU A 1 200 ? 42.524 5.401 16.253 1.00 42.00 200 LEU A O 1
ATOM 1567 N N . ILE A 1 201 ? 40.732 6.093 17.405 1.00 42.97 201 ILE A N 1
ATOM 1568 C CA . ILE A 1 201 ? 41.436 7.129 18.191 1.00 42.97 201 ILE A CA 1
ATOM 1569 C C . ILE A 1 201 ? 42.219 6.546 19.388 1.00 42.97 201 ILE A C 1
ATOM 1571 O O . ILE A 1 201 ? 43.065 7.218 19.958 1.00 42.97 201 ILE A O 1
ATOM 1575 N N . VAL A 1 202 ? 41.999 5.279 19.757 1.00 46.34 202 VAL A N 1
ATOM 1576 C CA . VAL A 1 202 ? 42.802 4.579 20.788 1.00 46.34 202 VAL A CA 1
ATOM 1577 C C . VAL A 1 202 ? 43.993 3.815 20.174 1.00 46.34 202 VAL A C 1
ATOM 1579 O O . VAL A 1 202 ? 44.812 3.258 20.898 1.00 46.34 202 VAL A O 1
ATOM 1582 N N . PHE A 1 203 ? 44.121 3.808 18.842 1.00 40.66 203 PHE A N 1
ATOM 1583 C CA . PHE A 1 203 ? 45.208 3.144 18.107 1.00 40.66 203 PHE A CA 1
ATOM 1584 C C . PHE A 1 203 ? 46.109 4.101 17.301 1.00 40.66 203 PHE A C 1
ATOM 1586 O O . PHE A 1 203 ? 46.929 3.633 16.509 1.00 40.66 203 PHE A O 1
ATOM 1593 N N . VAL A 1 204 ? 45.995 5.414 17.524 1.00 38.25 204 VAL A N 1
ATOM 1594 C CA . VAL A 1 204 ? 46.944 6.444 17.060 1.00 38.25 204 VAL A CA 1
ATOM 1595 C C . VAL A 1 204 ? 47.416 7.233 18.269 1.00 38.25 204 VAL A C 1
ATOM 1597 O O . VAL A 1 204 ? 48.645 7.412 18.396 1.00 38.25 204 VAL A O 1
#

pLDDT: mean 83.41, std 12.43, range [38.25, 95.69]

Secondary structure (DSSP, 8-state):
-HHHHHHHHHHHHHHHH-HHHHHHHHHSPPPHHHHHHHHHHGGGSHHHHHHHHHHHHHHHHHHHHTTTHHHH-SSS-HHHHHHHHHHHHHHHHHHHHHHHHHHHHHHHHHHHHHHT---SSP--HHHHHHHHHHHHHHHHHHHHHHHHHHHHHHHHHHHHT-HHHHHHHHHHHHHHHHHHHHHHHHHHHHHHHHHHHHHHHT--